Protein AF-A0A0M9DXY1-F1 (afdb_monomer_lite)

Structure (mmCIF, N/CA/C/O backbone):
data_AF-A0A0M9DXY1-F1
#
_entry.id   AF-A0A0M9DXY1-F1
#
loop_
_atom_site.group_PDB
_atom_site.id
_atom_site.type_symbol
_atom_site.label_atom_id
_atom_site.label_alt_id
_atom_site.label_comp_id
_atom_site.label_asym_id
_atom_site.label_entity_id
_atom_site.label_seq_id
_atom_site.pdbx_PDB_ins_code
_atom_site.Cartn_x
_atom_site.Cartn_y
_atom_site.Cartn_z
_atom_site.occupancy
_atom_site.B_iso_or_equiv
_atom_site.auth_seq_id
_atom_site.auth_comp_id
_atom_site.auth_asym_id
_atom_site.auth_atom_id
_atom_site.pdbx_PDB_model_num
ATOM 1 N N . MET A 1 1 ? 12.868 12.834 -24.839 1.00 46.84 1 MET A N 1
ATOM 2 C CA . MET A 1 1 ? 13.343 12.393 -26.167 1.00 46.84 1 MET A CA 1
ATOM 3 C C . MET A 1 1 ? 12.244 12.668 -27.191 1.00 46.84 1 MET A C 1
ATOM 5 O O . MET A 1 1 ? 11.103 12.318 -26.938 1.00 46.84 1 MET A O 1
ATOM 9 N N . LYS A 1 2 ? 12.534 13.367 -28.302 1.00 45.72 2 LYS A N 1
ATOM 10 C CA . LYS A 1 2 ? 11.559 13.590 -29.401 1.00 45.72 2 LYS A CA 1
ATOM 11 C C . LYS A 1 2 ? 11.428 12.366 -30.330 1.00 45.72 2 LYS A C 1
ATOM 13 O O . LYS A 1 2 ? 10.505 12.317 -31.133 1.00 45.72 2 LYS A O 1
ATOM 18 N N . THR A 1 3 ? 12.325 11.389 -30.194 1.00 56.06 3 THR A N 1
ATOM 19 C CA . THR A 1 3 ? 12.499 10.239 -31.095 1.00 56.06 3 THR A CA 1
ATOM 20 C C . THR A 1 3 ? 11.515 9.092 -30.836 1.00 56.06 3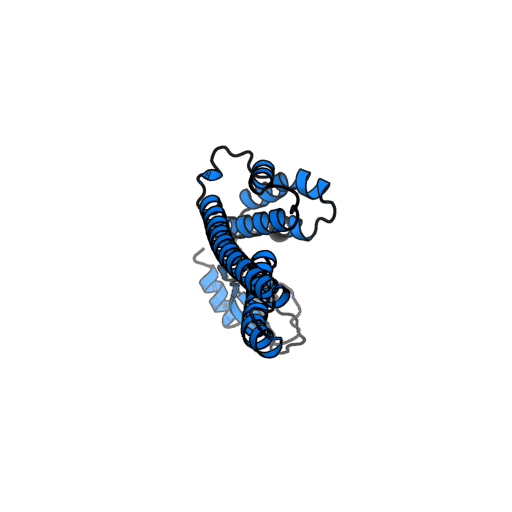 THR A C 1
ATOM 22 O O . THR A 1 3 ? 11.154 8.379 -31.769 1.00 56.06 3 THR A O 1
ATOM 25 N N . ASP A 1 4 ? 11.006 8.956 -29.607 1.00 67.62 4 ASP A N 1
ATOM 26 C CA . ASP A 1 4 ? 10.136 7.834 -29.205 1.00 67.62 4 ASP A CA 1
ATOM 27 C C . ASP A 1 4 ? 8.798 7.847 -29.951 1.00 67.62 4 ASP A C 1
ATOM 29 O O . ASP A 1 4 ? 8.250 6.802 -30.291 1.00 67.62 4 ASP A O 1
ATOM 33 N N . LYS A 1 5 ? 8.305 9.044 -30.301 1.00 75.88 5 LYS A N 1
ATOM 34 C CA . LYS A 1 5 ? 7.075 9.211 -31.089 1.00 75.88 5 LYS A CA 1
ATOM 35 C C . LYS A 1 5 ? 7.214 8.683 -32.515 1.00 75.88 5 LYS A C 1
ATOM 37 O O . LYS A 1 5 ? 6.254 8.126 -33.040 1.00 75.88 5 LYS A O 1
ATOM 42 N N . GLU A 1 6 ? 8.375 8.851 -33.143 1.00 81.12 6 GLU A N 1
ATOM 43 C CA . GLU A 1 6 ? 8.601 8.364 -34.509 1.00 81.12 6 GLU A CA 1
ATOM 44 C C . GLU A 1 6 ? 8.819 6.849 -34.524 1.00 81.12 6 GLU A C 1
ATOM 46 O O . GLU A 1 6 ? 8.224 6.155 -35.349 1.00 81.12 6 GLU A O 1
ATOM 51 N N . LEU A 1 7 ? 9.557 6.308 -33.547 1.00 82.00 7 LEU A N 1
ATOM 52 C CA . LEU A 1 7 ? 9.676 4.857 -33.365 1.00 82.00 7 LEU A CA 1
ATOM 53 C C . LEU A 1 7 ? 8.311 4.217 -33.097 1.00 82.00 7 LEU A C 1
ATOM 55 O O . LEU A 1 7 ? 7.963 3.223 -33.735 1.00 82.00 7 LEU A O 1
ATOM 59 N N . TYR A 1 8 ? 7.495 4.829 -32.235 1.00 85.06 8 TYR A N 1
ATOM 60 C CA . TYR A 1 8 ? 6.130 4.377 -31.992 1.00 85.06 8 TYR A CA 1
ATOM 61 C C . TYR A 1 8 ? 5.305 4.315 -33.279 1.00 85.06 8 TYR A C 1
ATOM 63 O O . TYR A 1 8 ? 4.663 3.299 -33.535 1.00 85.06 8 TYR A O 1
ATOM 71 N N . LYS A 1 9 ? 5.329 5.363 -34.115 1.00 84.81 9 LYS A N 1
ATOM 72 C CA . LYS A 1 9 ? 4.592 5.378 -35.391 1.00 84.81 9 LYS A CA 1
ATOM 73 C C . LYS A 1 9 ? 5.049 4.257 -36.325 1.00 84.81 9 LYS A C 1
ATOM 75 O O . LYS A 1 9 ? 4.205 3.547 -36.870 1.00 84.81 9 LYS A O 1
ATOM 80 N N . ILE A 1 10 ? 6.363 4.069 -36.473 1.00 86.56 10 ILE A N 1
ATOM 81 C CA . ILE A 1 10 ? 6.944 3.028 -37.335 1.00 86.56 10 ILE A CA 1
ATOM 82 C C . ILE A 1 10 ? 6.489 1.642 -36.878 1.00 86.56 10 ILE A C 1
ATOM 84 O O . ILE A 1 10 ? 5.964 0.864 -37.675 1.00 86.56 10 ILE A O 1
ATOM 88 N N . PHE A 1 11 ? 6.658 1.334 -35.592 1.00 88.44 11 PHE A N 1
ATOM 89 C CA . PHE A 1 11 ? 6.329 0.012 -35.068 1.00 88.44 11 PHE A CA 1
ATOM 90 C C . PHE A 1 11 ? 4.829 -0.196 -34.854 1.00 88.44 11 PHE A C 1
ATOM 92 O O . PHE A 1 11 ? 4.382 -1.338 -34.842 1.00 88.44 11 PHE A O 1
ATOM 99 N N . SER A 1 12 ? 4.031 0.869 -34.783 1.00 88.31 12 SER A N 1
ATOM 100 C CA . SER A 1 12 ? 2.570 0.764 -34.842 1.00 88.31 12 SER A CA 1
ATOM 101 C C . SER A 1 12 ? 2.085 0.390 -36.239 1.00 88.31 12 SER A C 1
ATOM 103 O O . SER A 1 12 ? 1.221 -0.474 -36.367 1.00 88.31 12 SER A O 1
ATOM 105 N N . ALA A 1 13 ? 2.668 0.983 -37.287 1.00 89.00 13 ALA A N 1
ATOM 106 C CA . ALA A 1 13 ? 2.356 0.634 -38.673 1.00 89.00 13 ALA A CA 1
ATOM 107 C C . ALA A 1 13 ? 2.887 -0.758 -39.050 1.00 89.00 13 ALA A C 1
ATOM 109 O O . ALA A 1 13 ? 2.220 -1.519 -39.750 1.00 89.00 13 ALA A O 1
ATOM 110 N N . TYR A 1 14 ? 4.070 -1.118 -38.544 1.00 90.19 14 TYR A N 1
ATOM 111 C CA . TYR A 1 14 ? 4.724 -2.384 -38.859 1.00 90.19 14 TYR A CA 1
ATOM 112 C C . TYR A 1 14 ? 5.291 -3.100 -37.612 1.00 90.19 14 TYR A C 1
ATOM 114 O O . TYR A 1 14 ? 6.513 -3.233 -37.466 1.00 90.19 14 TYR A O 1
ATOM 122 N N . PRO A 1 15 ? 4.430 -3.677 -36.745 1.00 88.88 15 PRO A N 1
ATOM 123 C CA . PRO A 1 15 ? 4.846 -4.321 -35.487 1.00 88.88 15 PRO A CA 1
ATOM 124 C C . PRO A 1 15 ? 5.843 -5.469 -35.670 1.00 88.88 15 PRO A C 1
ATOM 126 O O . PRO A 1 15 ? 6.666 -5.759 -34.805 1.00 88.88 15 PRO A O 1
ATOM 129 N N . ASN A 1 16 ? 5.804 -6.120 -36.835 1.00 86.69 16 ASN A N 1
ATOM 130 C CA . ASN A 1 16 ? 6.681 -7.239 -37.167 1.00 86.69 16 ASN A CA 1
ATOM 131 C C . ASN A 1 16 ? 8.174 -6.875 -37.154 1.00 86.69 16 ASN A C 1
ATOM 133 O O . ASN A 1 16 ? 8.993 -7.752 -36.883 1.00 86.69 16 ASN A O 1
ATOM 137 N N . TYR A 1 17 ? 8.547 -5.625 -37.455 1.00 86.88 17 TYR A N 1
ATOM 138 C CA . TYR A 1 17 ? 9.960 -5.232 -37.443 1.00 86.88 17 TYR A CA 1
ATOM 139 C C . TYR A 1 17 ? 10.541 -5.205 -36.034 1.00 86.88 17 TYR A C 1
ATOM 141 O O . TYR A 1 17 ? 11.713 -5.519 -35.875 1.00 86.88 17 TYR A O 1
ATOM 149 N N . LEU A 1 18 ? 9.727 -4.939 -35.012 1.00 87.38 18 LEU A N 1
ATOM 150 C CA . LEU A 1 18 ? 10.175 -4.920 -33.621 1.00 87.38 18 LEU A CA 1
ATOM 151 C C . LEU A 1 18 ? 10.667 -6.311 -33.187 1.00 87.38 18 LEU A C 1
ATOM 153 O O . LEU A 1 18 ? 11.756 -6.446 -32.637 1.00 87.38 18 LEU A O 1
ATOM 157 N N . PHE A 1 19 ? 9.935 -7.367 -33.559 1.00 88.81 19 PHE A N 1
ATOM 158 C CA . PHE A 1 19 ? 10.353 -8.757 -33.340 1.00 88.81 19 PHE A CA 1
ATOM 159 C C . PHE A 1 19 ? 11.636 -9.121 -34.092 1.00 88.81 19 PHE A C 1
ATOM 161 O O . PHE A 1 19 ? 12.476 -9.837 -33.552 1.00 88.81 19 PHE A O 1
ATOM 168 N N . LYS A 1 20 ? 11.809 -8.605 -35.318 1.00 84.75 20 LYS A N 1
ATOM 169 C CA . LYS A 1 20 ? 13.047 -8.794 -36.090 1.00 84.75 20 LYS A CA 1
ATOM 170 C C . LYS A 1 20 ? 14.231 -8.110 -35.407 1.00 84.75 20 LYS A C 1
ATOM 172 O O . LYS A 1 20 ? 15.255 -8.753 -35.214 1.00 84.75 20 LYS A O 1
ATOM 177 N N . CYS A 1 21 ? 14.077 -6.852 -34.993 1.00 83.44 21 CYS A N 1
ATOM 178 C CA . CYS A 1 21 ? 15.107 -6.103 -34.270 1.00 83.44 21 CYS A CA 1
ATOM 179 C C . CYS A 1 21 ? 15.484 -6.782 -32.946 1.00 83.44 21 CYS A C 1
ATOM 181 O O . CYS A 1 21 ? 16.660 -6.854 -32.607 1.00 83.44 21 CYS A O 1
ATOM 183 N N . ALA A 1 22 ? 14.499 -7.328 -32.228 1.00 82.75 22 ALA A N 1
ATOM 184 C CA . ALA A 1 22 ? 14.708 -8.040 -30.970 1.00 82.75 22 ALA A CA 1
ATOM 185 C C . ALA A 1 22 ? 15.178 -9.498 -31.147 1.00 82.75 22 ALA A C 1
ATOM 187 O O . ALA A 1 22 ? 15.436 -10.174 -30.156 1.00 82.75 22 ALA A O 1
ATOM 188 N N . SER A 1 23 ? 15.269 -10.008 -32.383 1.00 85.81 23 SER A N 1
ATOM 189 C CA . SER A 1 23 ? 15.551 -11.424 -32.680 1.00 85.81 23 SER A CA 1
ATOM 190 C C . SER A 1 23 ? 14.591 -12.414 -31.992 1.00 85.81 23 SER A C 1
ATOM 192 O O . SER A 1 23 ? 14.957 -13.544 -31.671 1.00 85.81 23 SER A O 1
ATOM 194 N N . ILE A 1 24 ? 13.333 -12.009 -31.785 1.00 87.62 24 ILE A N 1
ATOM 195 C CA . ILE A 1 24 ? 12.285 -12.830 -31.166 1.00 87.62 24 ILE A CA 1
ATOM 196 C C . ILE A 1 24 ? 11.439 -13.482 -32.264 1.00 87.62 24 ILE A C 1
ATOM 198 O O . ILE A 1 24 ? 10.912 -12.812 -33.154 1.00 87.62 24 ILE A O 1
ATOM 202 N N . ARG A 1 25 ? 11.235 -14.802 -32.182 1.00 87.69 25 ARG A N 1
ATOM 203 C CA . ARG A 1 25 ? 10.287 -15.504 -33.061 1.00 87.69 25 ARG A CA 1
ATOM 204 C C . ARG A 1 25 ? 8.854 -15.214 -32.616 1.00 87.69 25 ARG A C 1
ATOM 206 O O . ARG A 1 25 ? 8.429 -15.658 -31.551 1.00 87.69 25 ARG A O 1
ATOM 213 N N . LYS A 1 26 ? 8.099 -14.484 -33.439 1.00 84.31 26 LYS A N 1
ATOM 214 C CA . LYS A 1 26 ? 6.682 -14.199 -33.174 1.00 84.31 26 LYS A CA 1
ATOM 215 C C . LYS A 1 26 ? 5.837 -15.477 -33.256 1.00 84.31 26 LYS A C 1
ATOM 217 O O . LYS A 1 26 ? 5.998 -16.263 -34.188 1.00 84.31 26 LYS A O 1
ATOM 222 N N . LYS A 1 27 ? 4.916 -15.659 -32.304 1.00 85.25 27 LYS A N 1
ATOM 223 C CA . LYS A 1 27 ? 3.959 -16.784 -32.295 1.00 85.25 27 LYS A CA 1
ATOM 224 C C . LYS A 1 27 ? 2.681 -16.503 -33.088 1.00 85.25 27 LYS A C 1
ATOM 226 O O . LYS A 1 27 ? 2.052 -17.424 -33.585 1.00 85.25 27 LYS A O 1
ATOM 231 N N . THR A 1 28 ? 2.300 -15.234 -33.205 1.00 89.81 28 THR A N 1
ATOM 232 C CA . THR A 1 28 ? 1.080 -14.786 -33.885 1.00 89.81 28 THR A CA 1
ATOM 233 C C . THR A 1 28 ? 1.284 -13.385 -34.473 1.00 89.81 28 THR A C 1
ATOM 235 O O . THR A 1 28 ? 2.394 -12.845 -34.464 1.00 89.81 28 THR A O 1
ATOM 238 N N . THR A 1 29 ? 0.228 -12.797 -35.025 1.00 90.62 29 THR A N 1
ATOM 239 C CA . THR A 1 29 ? 0.177 -11.380 -35.390 1.00 90.62 29 THR A CA 1
ATOM 240 C C . THR A 1 29 ? -0.066 -10.522 -34.157 1.00 90.62 29 THR A C 1
ATOM 242 O O . THR A 1 29 ? -0.890 -10.871 -33.313 1.00 90.62 29 THR A O 1
ATOM 245 N N . TYR A 1 30 ? 0.609 -9.381 -34.095 1.00 92.38 30 TYR A N 1
ATOM 246 C CA . TYR A 1 30 ? 0.548 -8.461 -32.967 1.00 92.38 30 TYR A CA 1
ATOM 247 C C . TYR A 1 30 ? 0.111 -7.075 -33.420 1.00 92.38 30 TYR A C 1
ATOM 249 O O . TYR A 1 30 ? 0.500 -6.631 -34.501 1.00 92.38 30 TYR A O 1
ATOM 257 N N . THR A 1 31 ? -0.642 -6.389 -32.566 1.00 91.00 31 THR A N 1
ATOM 258 C CA . THR A 1 31 ? -0.966 -4.966 -32.710 1.00 91.00 31 THR A CA 1
ATOM 259 C C . THR A 1 31 ? -0.270 -4.181 -31.614 1.00 91.00 31 THR A C 1
ATOM 261 O O . THR A 1 31 ? -0.364 -4.556 -30.445 1.00 91.00 31 THR A O 1
ATOM 264 N N . MET A 1 32 ? 0.412 -3.100 -31.980 1.00 89.38 32 MET A N 1
ATOM 265 C CA . MET A 1 32 ? 1.040 -2.214 -31.007 1.00 89.38 32 MET A CA 1
ATOM 266 C C . MET A 1 32 ? 0.028 -1.183 -30.505 1.00 89.38 32 MET A C 1
ATOM 268 O O . MET A 1 32 ? -0.710 -0.592 -31.291 1.00 89.38 32 MET A O 1
ATOM 272 N N . GLN A 1 33 ? 0.001 -0.976 -29.195 1.00 87.06 33 GLN A N 1
ATOM 273 C CA . GLN A 1 33 ? -0.832 0.008 -28.513 1.00 87.06 33 GLN A CA 1
ATOM 274 C C . GLN A 1 33 ? 0.017 0.761 -27.494 1.00 87.06 33 GLN A C 1
ATOM 276 O O . GLN A 1 33 ? 0.973 0.213 -26.953 1.00 87.06 33 GLN A O 1
ATOM 281 N N . SER A 1 34 ? -0.333 2.006 -27.196 1.00 81.56 34 SER A N 1
ATOM 282 C CA . SER A 1 34 ? 0.272 2.737 -26.085 1.00 81.56 34 SER A CA 1
ATOM 283 C C . SER A 1 34 ? -0.718 2.758 -24.931 1.00 81.56 34 SER A C 1
ATOM 285 O O . SER A 1 34 ? -1.787 3.356 -25.045 1.00 81.56 34 SER A O 1
ATOM 287 N N . VAL A 1 35 ? -0.379 2.061 -23.848 1.00 77.38 35 VAL A N 1
ATOM 288 C CA . VAL A 1 35 ? -1.253 1.886 -22.686 1.00 77.38 35 VAL A CA 1
ATOM 289 C C . VAL A 1 35 ? -0.686 2.675 -21.512 1.00 77.38 35 VAL A C 1
ATOM 291 O O . VAL A 1 35 ? 0.518 2.662 -21.254 1.00 77.38 35 VAL A O 1
ATOM 294 N N . THR A 1 36 ? -1.567 3.367 -20.795 1.00 71.81 36 THR A N 1
ATOM 295 C CA . THR A 1 36 ? -1.232 3.975 -19.506 1.00 71.81 36 THR A CA 1
ATOM 296 C C . THR A 1 36 ? -1.503 2.963 -18.402 1.00 71.81 36 THR A C 1
ATOM 298 O O . THR A 1 36 ? -2.650 2.565 -18.184 1.00 71.81 36 THR A O 1
ATOM 301 N N . LEU A 1 37 ? -0.453 2.558 -17.693 1.00 66.00 37 LEU A N 1
ATOM 302 C CA . LEU A 1 37 ? -0.564 1.722 -16.504 1.00 66.00 37 LEU A CA 1
ATOM 303 C C . LEU A 1 37 ? -0.952 2.619 -15.327 1.00 66.00 37 LEU A C 1
ATOM 305 O O . LEU A 1 37 ? -0.113 3.327 -14.774 1.00 66.00 37 LEU A O 1
ATOM 309 N N . LYS A 1 38 ? -2.244 2.614 -14.977 1.00 56.91 38 LYS A N 1
ATOM 310 C CA . LYS A 1 38 ? -2.825 3.517 -13.967 1.00 56.91 38 LYS A CA 1
ATOM 311 C C . LYS A 1 38 ? -2.182 3.387 -12.582 1.00 56.91 38 LYS A C 1
ATOM 313 O O . LYS A 1 38 ? -2.099 4.378 -11.878 1.00 56.91 38 LYS A O 1
ATOM 318 N N . GLU A 1 39 ? -1.695 2.202 -12.222 1.00 42.50 39 GLU A N 1
ATOM 319 C CA . GLU A 1 39 ? -1.038 1.941 -10.930 1.00 42.50 39 GLU A CA 1
ATOM 320 C C . GLU A 1 39 ? 0.303 2.683 -10.769 1.00 42.50 39 GLU A C 1
ATOM 322 O O . GLU A 1 39 ? 0.734 2.949 -9.653 1.00 42.50 39 GLU A O 1
ATOM 327 N N . PHE A 1 40 ? 0.938 3.069 -11.882 1.00 47.19 40 PHE A N 1
ATOM 328 C CA . PHE A 1 40 ? 2.234 3.757 -11.895 1.00 47.19 40 PHE A CA 1
ATOM 329 C C . PHE A 1 40 ? 2.189 5.115 -12.607 1.00 47.19 40 PHE A C 1
ATOM 331 O O . PHE A 1 40 ? 3.244 5.692 -12.857 1.00 47.19 40 PHE A O 1
ATOM 338 N N . GLU A 1 41 ? 0.995 5.557 -13.029 1.00 56.12 41 GLU A N 1
ATOM 339 C CA . GLU A 1 41 ? 0.752 6.697 -13.937 1.00 56.12 41 GLU A CA 1
ATOM 340 C C . GLU A 1 41 ? 1.691 6.746 -15.156 1.00 56.12 41 GLU A C 1
ATOM 342 O O . GLU A 1 41 ? 1.923 7.784 -15.775 1.00 56.12 41 GLU A O 1
ATOM 347 N N . ARG A 1 42 ? 2.226 5.585 -15.545 1.00 55.19 42 ARG A N 1
ATOM 348 C CA . ARG A 1 42 ? 3.280 5.490 -16.544 1.00 55.19 42 ARG A CA 1
ATOM 349 C C . ARG A 1 42 ? 2.704 4.995 -17.853 1.00 55.19 42 ARG A C 1
ATOM 351 O O . ARG A 1 42 ? 2.061 3.947 -17.931 1.00 55.19 42 ARG A O 1
ATOM 358 N N . ARG A 1 43 ? 2.957 5.765 -18.903 1.00 65.62 43 ARG A N 1
ATOM 359 C CA . ARG A 1 43 ? 2.656 5.379 -20.276 1.00 65.62 43 ARG A CA 1
ATOM 360 C C . ARG A 1 43 ? 3.801 4.526 -20.806 1.00 65.62 43 ARG A C 1
ATOM 362 O O . ARG A 1 43 ? 4.942 4.972 -20.774 1.00 65.62 43 ARG A O 1
ATOM 369 N N . THR A 1 44 ? 3.491 3.324 -21.281 1.00 74.69 44 THR A N 1
ATOM 370 C CA . THR A 1 44 ? 4.479 2.481 -21.967 1.00 74.69 44 THR A CA 1
ATOM 371 C C . THR A 1 44 ? 4.722 3.008 -23.375 1.00 74.69 44 THR A C 1
ATOM 373 O O . THR A 1 44 ? 3.757 3.419 -24.044 1.00 74.69 44 THR A O 1
ATOM 376 N N . ASP A 1 45 ? 5.952 2.892 -23.878 1.00 79.94 45 ASP A N 1
ATOM 377 C CA . ASP A 1 45 ? 6.224 3.231 -25.280 1.00 79.94 45 ASP A CA 1
ATOM 378 C C . ASP A 1 45 ? 5.461 2.301 -26.225 1.00 79.94 45 ASP A C 1
ATOM 380 O O . ASP A 1 45 ? 4.916 2.756 -27.224 1.00 79.94 45 ASP A O 1
ATOM 384 N N . GLY A 1 46 ? 5.331 1.015 -25.887 1.00 85.38 46 GLY A N 1
ATOM 385 C CA . GLY A 1 46 ? 4.503 0.091 -26.652 1.00 85.38 46 GLY A CA 1
ATOM 386 C C . GLY A 1 46 ? 4.082 -1.161 -25.903 1.00 85.38 46 GLY A C 1
ATOM 387 O O . GLY A 1 46 ? 4.856 -1.762 -25.169 1.00 85.38 46 GLY A O 1
ATOM 388 N N . LEU A 1 47 ? 2.864 -1.606 -26.175 1.00 87.50 47 LEU A N 1
ATOM 389 C CA . LEU A 1 47 ? 2.314 -2.892 -25.784 1.00 87.50 47 LEU A CA 1
ATOM 390 C C . LEU A 1 47 ? 1.907 -3.641 -27.052 1.00 87.50 47 LEU A C 1
ATOM 392 O O . LEU A 1 47 ? 1.061 -3.182 -27.815 1.00 87.50 47 LEU A O 1
ATOM 396 N N . LEU A 1 48 ? 2.529 -4.788 -27.292 1.00 88.81 48 LEU A N 1
ATOM 397 C CA . LEU A 1 48 ? 2.221 -5.675 -28.404 1.00 88.81 48 LEU A CA 1
ATOM 398 C C . LEU A 1 48 ? 1.193 -6.696 -27.928 1.00 88.81 48 LEU A C 1
ATOM 400 O O . LEU A 1 48 ? 1.542 -7.709 -27.315 1.00 88.81 48 LEU A O 1
ATOM 404 N N . ALA A 1 49 ? -0.071 -6.415 -28.232 1.00 89.88 49 ALA A N 1
ATOM 405 C CA . ALA A 1 49 ? -1.182 -7.310 -27.953 1.00 89.88 49 ALA A CA 1
ATOM 406 C C . ALA A 1 49 ? -1.245 -8.407 -29.032 1.00 89.88 49 ALA A C 1
ATOM 408 O O . ALA A 1 49 ? -1.305 -8.080 -30.226 1.00 89.88 49 ALA A O 1
ATOM 409 N N . PRO A 1 50 ? -1.192 -9.695 -28.657 1.00 93.25 50 PRO A N 1
ATOM 410 C CA . PRO A 1 50 ? -1.345 -10.783 -29.607 1.00 93.25 50 PRO A CA 1
ATOM 411 C C . PRO A 1 50 ? -2.795 -10.886 -30.083 1.00 93.25 50 PRO A C 1
ATOM 413 O O . PRO A 1 50 ? -3.731 -10.680 -29.315 1.00 93.25 50 PRO A O 1
ATOM 416 N N . LYS A 1 51 ? -2.988 -11.292 -31.341 1.00 90.75 51 LYS A N 1
ATOM 417 C CA . LYS A 1 51 ? -4.320 -11.663 -31.846 1.00 90.75 51 LYS A CA 1
ATOM 418 C C . LYS A 1 51 ? -4.831 -12.968 -31.226 1.00 90.75 51 LYS A C 1
ATOM 420 O O . LYS A 1 51 ? -6.032 -13.143 -31.073 1.00 90.75 51 LYS A O 1
ATOM 425 N N . ASP A 1 52 ? -3.917 -13.879 -30.898 1.00 91.50 52 ASP A N 1
ATOM 426 C CA . ASP A 1 52 ? -4.222 -15.107 -30.163 1.00 91.50 52 ASP A CA 1
ATOM 427 C C . ASP A 1 52 ? -4.065 -14.862 -28.650 1.00 91.50 52 ASP A C 1
ATOM 429 O O . ASP A 1 52 ? -2.939 -14.629 -28.206 1.00 91.50 52 ASP A O 1
ATOM 433 N N . PRO A 1 53 ? -5.136 -14.958 -27.840 1.00 85.62 53 PRO A N 1
ATOM 434 C CA . PRO A 1 53 ? -5.063 -14.769 -26.390 1.00 85.62 53 PRO A CA 1
ATOM 435 C C . PRO A 1 53 ? -4.130 -15.748 -25.661 1.00 85.62 53 PRO A C 1
ATOM 437 O O . PRO A 1 53 ? -3.728 -15.478 -24.533 1.00 85.62 53 PRO A O 1
ATOM 440 N N . LYS A 1 54 ? -3.786 -16.891 -26.275 1.00 88.12 54 LYS A N 1
ATOM 441 C CA . LYS A 1 54 ? -2.846 -17.872 -25.701 1.00 88.12 54 LYS A CA 1
ATOM 442 C C . LYS A 1 54 ? -1.379 -17.522 -25.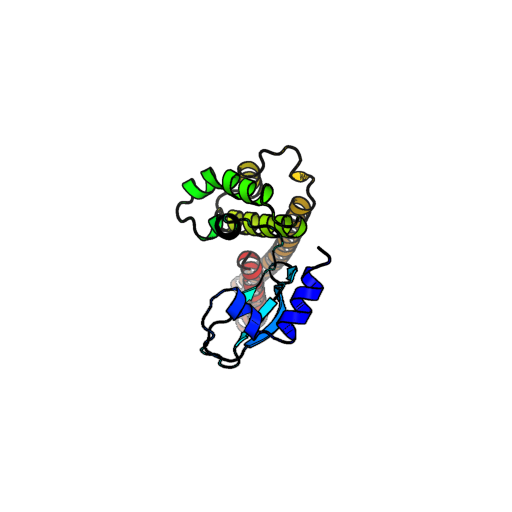965 1.00 88.12 54 LYS A C 1
ATOM 444 O O . LYS A 1 54 ? -0.481 -18.159 -25.408 1.00 88.12 54 LYS A O 1
ATOM 449 N N . ALA A 1 55 ? -1.113 -16.543 -26.826 1.00 88.81 55 ALA A N 1
ATOM 450 C CA . ALA A 1 55 ? 0.232 -16.065 -27.104 1.00 88.81 55 ALA A CA 1
ATOM 451 C C . ALA A 1 55 ? 0.668 -15.007 -26.068 1.00 88.81 55 ALA A C 1
ATOM 453 O O . ALA A 1 55 ? -0.169 -14.341 -25.465 1.00 88.81 55 ALA A O 1
ATOM 454 N N . PRO A 1 56 ? 1.981 -14.835 -25.832 1.00 86.25 56 PRO A N 1
ATOM 455 C CA . PRO A 1 56 ? 2.477 -13.864 -24.859 1.00 86.25 56 PRO A CA 1
ATOM 456 C C . PRO A 1 56 ? 2.265 -12.427 -25.342 1.00 86.25 56 PRO A C 1
ATOM 458 O O . PRO A 1 56 ? 2.473 -12.142 -26.524 1.00 86.25 56 PRO A O 1
ATOM 461 N N . THR A 1 57 ? 1.926 -11.530 -24.417 1.00 86.75 57 THR A N 1
ATOM 462 C CA . THR A 1 57 ? 1.944 -10.069 -24.604 1.00 86.75 57 THR A CA 1
ATOM 463 C C . THR A 1 57 ? 3.350 -9.535 -24.348 1.00 86.75 57 THR A C 1
ATOM 465 O O . THR A 1 57 ? 4.002 -9.956 -23.393 1.00 86.75 57 THR A O 1
ATOM 468 N N . TYR A 1 58 ? 3.813 -8.590 -25.170 1.00 86.25 58 TYR A N 1
ATOM 469 C CA . TYR A 1 58 ? 5.124 -7.957 -24.992 1.00 86.25 58 TYR A CA 1
ATOM 470 C C . TYR A 1 58 ? 4.980 -6.474 -24.665 1.00 86.25 58 TYR A C 1
ATOM 472 O O . TYR A 1 58 ? 4.157 -5.783 -25.259 1.00 86.25 58 TYR A O 1
ATOM 480 N N . ILE A 1 59 ? 5.822 -5.980 -23.761 1.00 84.44 59 ILE A N 1
ATOM 481 C CA . ILE A 1 59 ? 5.970 -4.552 -23.465 1.00 84.44 59 ILE A CA 1
ATOM 482 C C . ILE A 1 59 ? 7.304 -4.090 -24.057 1.00 84.44 59 ILE A C 1
ATOM 484 O O . ILE A 1 59 ? 8.303 -4.803 -23.973 1.00 84.44 59 ILE A O 1
ATOM 488 N N . THR A 1 60 ? 7.308 -2.918 -24.685 1.00 80.50 60 THR A N 1
ATOM 489 C CA . THR A 1 60 ? 8.481 -2.293 -25.303 1.00 80.50 60 THR A CA 1
ATOM 490 C C . THR A 1 60 ? 8.709 -0.913 -24.703 1.00 80.50 60 THR A C 1
ATOM 492 O O . THR A 1 60 ? 7.765 -0.138 -24.581 1.00 80.50 60 THR A O 1
ATOM 495 N N . GLU A 1 61 ? 9.971 -0.613 -24.401 1.00 81.31 61 GLU A N 1
ATOM 496 C CA . GLU A 1 61 ? 10.479 0.717 -24.048 1.00 81.31 61 GLU A CA 1
ATOM 497 C C . GLU A 1 61 ? 11.651 1.019 -24.997 1.00 81.31 61 GLU A C 1
ATOM 499 O O . GLU A 1 61 ? 12.579 0.209 -25.113 1.00 81.31 61 GLU A O 1
ATOM 504 N N . PHE A 1 62 ? 11.609 2.142 -25.713 1.00 77.44 62 PHE A N 1
ATOM 505 C CA . PHE A 1 62 ? 12.670 2.533 -26.638 1.00 77.44 62 PHE A CA 1
ATOM 506 C C . PHE A 1 62 ? 13.740 3.314 -25.891 1.00 77.44 62 PHE A C 1
ATOM 508 O O . PHE A 1 62 ? 13.476 4.325 -25.246 1.00 77.44 62 PHE A O 1
ATOM 515 N N . GLN A 1 63 ? 14.987 2.864 -25.996 1.00 69.94 63 GLN A N 1
ATOM 516 C CA . GLN A 1 63 ? 16.104 3.533 -25.345 1.00 69.94 63 GLN A CA 1
ATOM 517 C C . GLN A 1 63 ? 17.196 3.871 -26.342 1.00 69.94 63 GLN A C 1
ATOM 519 O O . GLN A 1 63 ? 17.682 3.012 -27.071 1.00 69.94 63 GLN A O 1
ATOM 524 N N . ALA A 1 64 ? 17.612 5.137 -26.341 1.00 63.44 64 ALA A N 1
ATOM 525 C CA . ALA A 1 64 ? 18.688 5.628 -27.196 1.00 63.44 64 ALA A CA 1
ATOM 526 C C . ALA A 1 64 ? 20.095 5.280 -26.665 1.00 63.44 64 ALA A C 1
ATOM 528 O O . ALA A 1 64 ? 21.084 5.526 -27.351 1.00 63.44 64 ALA A O 1
ATOM 529 N N . GLN A 1 65 ? 20.206 4.721 -25.453 1.00 58.94 65 GLN A N 1
ATOM 530 C CA . GLN A 1 65 ? 21.478 4.354 -24.826 1.00 58.94 65 GLN A CA 1
ATOM 531 C C . GLN A 1 65 ? 21.499 2.870 -24.451 1.00 58.94 65 GLN A C 1
ATOM 533 O O . GLN A 1 65 ? 20.535 2.339 -23.904 1.00 58.94 65 GLN A O 1
ATOM 538 N N . LYS A 1 66 ? 22.626 2.202 -24.720 1.00 54.91 66 LYS A N 1
ATOM 539 C CA . LYS A 1 66 ? 22.861 0.801 -24.355 1.00 54.91 66 LYS A CA 1
ATOM 540 C C . LYS A 1 66 ? 23.184 0.707 -22.858 1.00 54.91 66 LYS A C 1
ATOM 542 O O . LYS A 1 66 ? 24.349 0.751 -22.479 1.00 54.91 66 LYS A O 1
ATOM 547 N N . ASP A 1 67 ? 22.167 0.583 -22.005 1.00 61.31 67 ASP A N 1
ATOM 548 C CA . ASP A 1 67 ? 22.342 0.276 -20.575 1.00 61.31 67 ASP A CA 1
ATOM 549 C C . ASP A 1 67 ? 22.057 -1.215 -20.333 1.00 61.31 67 ASP A C 1
ATOM 551 O O . ASP A 1 67 ? 20.918 -1.630 -20.129 1.00 61.31 67 ASP A O 1
ATOM 555 N N . ALA A 1 68 ? 23.109 -2.041 -20.354 1.00 58.16 68 ALA A N 1
ATOM 556 C CA . ALA A 1 68 ? 23.004 -3.486 -20.112 1.00 58.16 68 ALA A CA 1
ATOM 557 C C . ALA A 1 68 ? 22.448 -3.828 -18.716 1.00 58.16 68 ALA A C 1
ATOM 559 O O . ALA A 1 68 ? 21.948 -4.929 -18.498 1.00 58.16 68 ALA A O 1
ATOM 560 N N . ASN A 1 69 ? 22.495 -2.876 -17.781 1.00 54.69 69 ASN A N 1
ATOM 561 C CA . ASN A 1 69 ? 22.012 -3.048 -16.421 1.00 54.69 69 ASN A CA 1
ATOM 562 C C . ASN A 1 69 ? 20.593 -2.519 -16.232 1.00 54.69 69 ASN A C 1
ATOM 564 O O . ASN A 1 69 ? 20.118 -2.512 -15.099 1.00 54.69 69 ASN A O 1
ATOM 568 N N . ILE A 1 70 ? 19.895 -2.068 -17.280 1.00 58.47 70 ILE A N 1
ATOM 569 C CA . ILE A 1 70 ? 18.583 -1.454 -17.084 1.00 58.47 70 ILE A CA 1
ATOM 570 C C . ILE A 1 70 ? 17.555 -2.420 -16.505 1.00 58.47 70 ILE A C 1
ATOM 572 O O . ILE A 1 70 ? 16.883 -2.071 -15.540 1.00 58.47 70 ILE A O 1
ATOM 576 N N . TYR A 1 71 ? 17.472 -3.642 -17.029 1.00 55.88 71 TYR A N 1
ATOM 577 C CA . TYR A 1 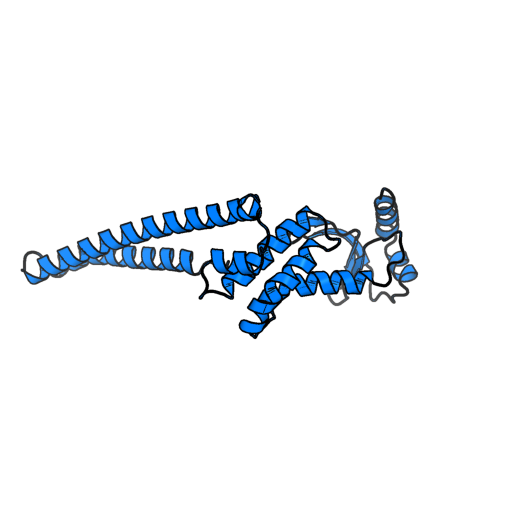71 ? 16.535 -4.640 -16.519 1.00 55.88 71 TYR A CA 1
ATOM 578 C C . TYR A 1 71 ? 16.895 -5.060 -15.097 1.00 55.88 71 TYR A C 1
ATOM 580 O O . TYR A 1 71 ? 16.012 -5.165 -14.256 1.00 55.88 71 TYR A O 1
ATOM 588 N N . HIS A 1 72 ? 18.188 -5.214 -14.797 1.00 52.12 72 HIS A N 1
ATOM 589 C CA . HIS A 1 72 ? 18.655 -5.491 -13.441 1.00 52.12 72 HIS A CA 1
ATOM 590 C C . HIS A 1 72 ? 18.305 -4.346 -12.481 1.00 52.12 72 HIS A C 1
ATOM 592 O O . HIS A 1 72 ? 17.817 -4.585 -11.383 1.00 52.12 72 HIS A O 1
ATOM 598 N N . ARG A 1 73 ? 18.501 -3.093 -12.902 1.00 57.25 73 ARG A N 1
ATOM 599 C CA . ARG A 1 73 ? 18.214 -1.893 -12.110 1.00 57.25 73 ARG A CA 1
ATOM 600 C C . ARG A 1 73 ? 16.716 -1.728 -11.873 1.00 57.25 73 ARG A C 1
ATOM 602 O O . ARG A 1 73 ? 16.322 -1.586 -10.726 1.00 57.25 73 ARG A O 1
ATOM 609 N N . LEU A 1 74 ? 15.896 -1.847 -12.917 1.00 58.53 74 LEU A N 1
ATOM 610 C CA . LEU A 1 74 ? 14.438 -1.766 -12.828 1.00 58.53 74 LEU A CA 1
ATOM 611 C C . LEU A 1 74 ? 13.873 -2.913 -11.979 1.00 58.53 74 LEU A C 1
ATOM 613 O O . LEU A 1 74 ? 13.059 -2.672 -11.096 1.00 58.53 74 LEU A O 1
ATOM 617 N N . ALA A 1 75 ? 14.353 -4.145 -12.175 1.00 59.53 75 ALA A N 1
ATOM 618 C CA . ALA A 1 75 ? 13.947 -5.293 -11.367 1.00 59.53 75 ALA A CA 1
ATOM 619 C C . ALA A 1 75 ? 14.371 -5.140 -9.900 1.00 59.53 75 ALA A C 1
ATOM 621 O O . ALA A 1 75 ? 13.609 -5.489 -9.007 1.00 59.53 75 ALA A O 1
ATOM 622 N N . MET A 1 76 ? 15.557 -4.590 -9.627 1.00 59.91 76 MET A N 1
ATOM 623 C CA . MET A 1 76 ? 16.042 -4.329 -8.268 1.00 59.91 76 MET A CA 1
ATOM 624 C C . MET A 1 76 ? 15.332 -3.168 -7.576 1.00 59.91 76 MET A C 1
ATOM 626 O O . MET A 1 76 ? 15.184 -3.201 -6.353 1.00 59.91 76 MET A O 1
ATOM 630 N N . GLU A 1 77 ? 14.937 -2.148 -8.334 1.00 60.72 77 GLU A N 1
ATOM 631 C CA . GLU A 1 77 ? 14.121 -1.031 -7.864 1.00 60.72 77 GLU A CA 1
ATOM 632 C C . GLU A 1 77 ? 12.704 -1.528 -7.557 1.00 60.72 77 GLU A C 1
ATOM 634 O O . GLU A 1 77 ? 12.248 -1.353 -6.432 1.00 60.72 77 GLU A O 1
ATOM 639 N N . MET A 1 78 ? 12.068 -2.272 -8.471 1.00 63.78 78 MET A N 1
ATOM 640 C CA . MET A 1 78 ? 10.766 -2.912 -8.239 1.00 63.78 78 MET A CA 1
ATOM 641 C C . MET A 1 78 ? 10.799 -3.910 -7.079 1.00 63.78 78 MET A C 1
ATOM 643 O O . MET A 1 78 ? 9.915 -3.896 -6.230 1.00 63.78 78 MET A O 1
ATOM 647 N N . ALA A 1 79 ? 11.831 -4.750 -6.984 1.00 63.22 79 ALA A N 1
ATOM 648 C CA . ALA A 1 79 ? 11.961 -5.702 -5.885 1.00 63.22 79 ALA A CA 1
ATOM 649 C C . ALA A 1 79 ? 12.055 -4.999 -4.526 1.00 63.22 79 ALA A C 1
ATOM 651 O O . ALA A 1 79 ? 11.557 -5.546 -3.547 1.00 63.22 79 ALA A O 1
ATOM 652 N N . ALA A 1 80 ? 12.663 -3.806 -4.460 1.00 67.50 80 ALA A N 1
ATOM 653 C CA . ALA A 1 80 ? 12.734 -3.008 -3.237 1.00 67.50 80 ALA A CA 1
ATOM 654 C C . ALA A 1 80 ? 11.354 -2.485 -2.804 1.00 67.50 80 ALA A C 1
ATOM 656 O O . ALA A 1 80 ? 11.059 -2.508 -1.612 1.00 67.50 80 ALA A O 1
ATOM 657 N N . VAL A 1 81 ? 10.499 -2.094 -3.758 1.00 70.81 81 VAL A N 1
ATOM 658 C CA . VAL A 1 81 ? 9.121 -1.627 -3.502 1.00 70.81 81 VAL A CA 1
ATOM 659 C C . VAL A 1 81 ? 8.308 -2.666 -2.741 1.00 70.81 81 VAL A C 1
ATOM 661 O O . VAL A 1 81 ? 7.638 -2.344 -1.766 1.00 70.81 81 VAL A O 1
ATOM 664 N N . PHE A 1 82 ? 8.408 -3.929 -3.146 1.00 75.31 82 PHE A N 1
ATOM 665 C CA . PHE A 1 82 ? 7.590 -4.998 -2.579 1.00 75.31 82 PHE A CA 1
ATOM 666 C C . PHE A 1 82 ? 8.218 -5.690 -1.363 1.00 75.31 82 PHE A C 1
ATOM 668 O O . PHE A 1 82 ? 7.647 -6.647 -0.837 1.00 75.31 82 PHE A O 1
ATOM 675 N N . LYS A 1 83 ? 9.381 -5.233 -0.877 1.00 81.44 83 LYS A N 1
ATOM 676 C CA . LYS A 1 83 ? 10.033 -5.852 0.286 1.00 81.44 83 LYS A CA 1
ATOM 677 C C . LYS A 1 83 ? 9.154 -5.928 1.538 1.00 81.44 83 LYS A C 1
ATOM 679 O O . LYS A 1 83 ? 9.166 -6.994 2.148 1.00 81.44 83 LYS A O 1
ATOM 684 N N . PRO A 1 84 ? 8.341 -4.914 1.893 1.00 80.56 84 PRO A N 1
ATOM 685 C CA . PRO A 1 84 ? 7.435 -5.025 3.035 1.00 80.56 84 PRO A CA 1
ATOM 686 C C . PRO A 1 84 ? 6.427 -6.175 2.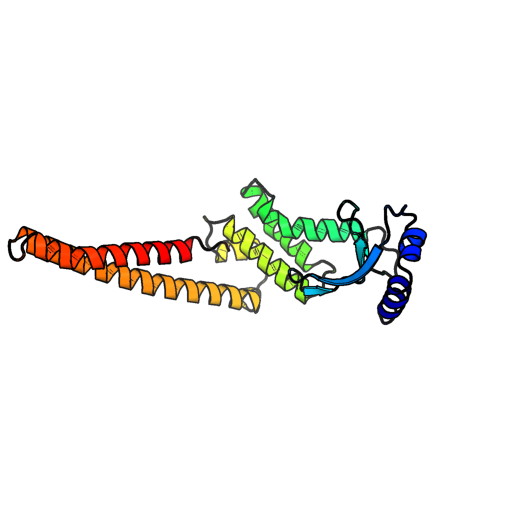912 1.00 80.56 84 PRO A C 1
ATOM 688 O O . PRO A 1 84 ? 6.058 -6.780 3.919 1.00 80.56 84 PRO A O 1
ATOM 691 N N . LEU A 1 85 ? 6.020 -6.512 1.685 1.00 76.81 85 LEU A N 1
ATOM 692 C CA . LEU A 1 85 ? 5.071 -7.592 1.412 1.00 76.81 85 LEU A CA 1
ATOM 693 C C . LEU A 1 85 ? 5.733 -8.975 1.416 1.00 76.81 85 LEU A C 1
ATOM 695 O O . LEU A 1 85 ? 5.107 -9.947 1.832 1.00 76.81 85 LEU A O 1
ATOM 699 N N . PHE A 1 86 ? 6.983 -9.075 0.955 1.00 78.81 86 PHE A N 1
ATOM 700 C CA . PHE A 1 86 ? 7.663 -10.362 0.773 1.00 78.81 86 PHE A CA 1
ATOM 701 C C . PHE A 1 86 ? 8.582 -10.773 1.925 1.00 78.81 86 PHE A C 1
ATOM 703 O O . PHE A 1 86 ? 8.818 -11.969 2.101 1.00 78.81 86 PHE A O 1
ATOM 710 N N . GLU A 1 87 ? 9.116 -9.823 2.697 1.00 83.19 87 GLU A N 1
ATOM 711 C CA . GLU A 1 87 ? 10.018 -10.136 3.807 1.00 83.19 87 GLU A CA 1
ATOM 712 C C . GLU A 1 87 ? 9.238 -10.772 4.956 1.00 83.19 87 GLU A C 1
ATOM 714 O O . GLU A 1 87 ? 8.362 -10.133 5.540 1.00 83.19 87 GLU A O 1
ATOM 719 N N . LYS A 1 88 ? 9.537 -12.037 5.271 1.00 83.75 88 LYS A N 1
ATOM 720 C CA . LYS A 1 88 ? 8.790 -12.813 6.273 1.00 83.75 88 LYS A CA 1
ATOM 721 C C . LYS A 1 88 ? 9.232 -12.482 7.692 1.00 83.75 88 LYS A C 1
ATOM 723 O O . LYS A 1 88 ? 8.391 -12.487 8.589 1.00 83.75 88 LYS A O 1
ATOM 728 N N . ASP A 1 89 ? 10.516 -12.192 7.876 1.00 85.31 89 ASP A N 1
ATOM 729 C CA . ASP A 1 89 ? 11.086 -11.845 9.173 1.00 85.31 89 ASP A CA 1
ATOM 730 C C . ASP A 1 89 ? 10.856 -10.359 9.484 1.00 85.31 89 ASP A C 1
ATOM 732 O O . ASP A 1 89 ? 11.357 -9.465 8.801 1.00 85.31 89 ASP A O 1
ATOM 736 N N . LEU A 1 90 ? 10.097 -10.091 10.549 1.00 81.62 90 LEU A N 1
ATOM 737 C CA . LEU A 1 90 ? 9.788 -8.734 10.993 1.00 81.62 90 LEU A CA 1
ATOM 738 C C . LEU A 1 90 ? 11.025 -7.981 11.499 1.00 81.62 90 LEU A C 1
ATOM 740 O O . LEU A 1 90 ? 11.087 -6.763 11.345 1.00 81.62 90 LEU A O 1
ATOM 744 N N . ASN A 1 91 ? 12.017 -8.669 12.066 1.00 81.75 91 ASN A N 1
ATOM 745 C CA . ASN A 1 91 ? 13.254 -8.030 12.516 1.00 81.75 91 ASN A CA 1
ATOM 746 C C . ASN A 1 91 ? 14.130 -7.654 11.320 1.00 81.75 91 ASN A C 1
ATOM 748 O O . ASN A 1 91 ? 14.621 -6.527 11.247 1.00 81.75 91 ASN A O 1
ATOM 752 N N . ALA A 1 92 ? 14.258 -8.549 10.335 1.00 82.00 92 ALA A N 1
ATOM 753 C CA . ALA A 1 92 ? 14.915 -8.230 9.071 1.00 82.00 92 ALA A CA 1
ATOM 754 C C . ALA A 1 92 ? 14.214 -7.072 8.344 1.00 82.00 92 ALA A C 1
ATOM 756 O O . ALA A 1 92 ? 14.890 -6.182 7.825 1.00 82.00 92 ALA A O 1
ATOM 757 N N . LEU A 1 93 ? 12.878 -7.044 8.352 1.00 83.88 93 LEU A N 1
ATOM 758 C CA . LEU A 1 93 ? 12.082 -5.956 7.786 1.00 83.88 93 LEU A CA 1
ATOM 759 C C . LEU A 1 93 ? 12.393 -4.616 8.468 1.00 83.88 93 LEU A C 1
ATOM 761 O O . LEU A 1 93 ? 12.705 -3.655 7.770 1.00 83.88 93 LEU A O 1
ATOM 765 N N . LYS A 1 94 ? 12.381 -4.557 9.808 1.00 82.50 94 LYS A N 1
ATOM 766 C CA . LYS A 1 94 ? 12.714 -3.340 10.576 1.00 82.50 94 LYS A CA 1
ATOM 767 C C . LYS A 1 94 ? 14.134 -2.851 10.284 1.00 82.50 94 LYS A C 1
ATOM 769 O O . LYS A 1 94 ? 14.327 -1.687 9.949 1.00 82.50 94 LYS A O 1
ATOM 774 N N . ASN A 1 95 ? 15.111 -3.755 10.335 1.00 83.12 95 ASN A N 1
ATOM 775 C CA . ASN A 1 95 ? 16.527 -3.410 10.189 1.00 83.12 95 ASN A CA 1
ATOM 776 C C . ASN A 1 95 ? 16.893 -2.951 8.767 1.00 83.12 95 ASN A C 1
ATOM 778 O O . ASN A 1 95 ? 17.832 -2.178 8.593 1.00 83.12 95 ASN A O 1
ATOM 782 N N . ASN A 1 96 ? 16.162 -3.411 7.745 1.00 84.38 96 ASN A N 1
ATOM 783 C CA . ASN A 1 96 ? 16.460 -3.104 6.342 1.00 84.38 96 ASN A CA 1
ATOM 784 C C . ASN A 1 96 ? 15.490 -2.101 5.695 1.00 84.38 96 ASN A C 1
ATOM 786 O O . ASN A 1 96 ? 15.757 -1.650 4.576 1.00 84.38 96 ASN A O 1
ATOM 790 N N . ALA A 1 97 ? 14.399 -1.718 6.369 1.00 84.19 97 ALA A N 1
ATOM 791 C CA . ALA A 1 97 ? 13.382 -0.807 5.835 1.00 84.19 97 ALA A CA 1
ATOM 792 C C . ALA A 1 97 ? 13.987 0.508 5.322 1.00 84.19 97 ALA A C 1
ATOM 794 O O . ALA A 1 97 ? 13.704 0.915 4.193 1.00 84.19 97 ALA A O 1
ATOM 795 N N . TYR A 1 98 ? 14.890 1.113 6.103 1.00 84.69 98 TYR A N 1
ATOM 796 C CA . TYR A 1 98 ? 15.637 2.307 5.703 1.00 84.69 98 TYR A CA 1
ATOM 797 C C . TYR A 1 98 ? 16.378 2.109 4.379 1.00 84.69 98 TYR A C 1
ATOM 799 O O . TYR A 1 98 ? 16.268 2.914 3.454 1.00 84.69 98 TYR A O 1
ATOM 807 N N . HIS A 1 99 ? 17.124 1.009 4.268 1.00 84.75 99 HIS A N 1
ATOM 808 C CA . HIS A 1 99 ? 17.944 0.725 3.099 1.00 84.75 99 HIS A CA 1
ATOM 809 C C . HIS A 1 99 ? 17.090 0.564 1.834 1.00 84.75 99 HIS A C 1
ATOM 811 O O . HIS A 1 99 ? 17.418 1.124 0.785 1.00 84.75 99 HIS A O 1
ATOM 817 N N . TRP A 1 100 ? 15.972 -0.159 1.923 1.00 85.38 100 TRP A N 1
ATOM 818 C CA . TRP A 1 100 ? 15.065 -0.349 0.788 1.00 85.38 100 TRP A CA 1
ATOM 819 C C . TRP A 1 100 ? 14.359 0.941 0.389 1.00 85.38 100 TRP A C 1
ATOM 821 O O . TRP A 1 100 ? 14.298 1.257 -0.801 1.00 85.38 100 TRP A O 1
ATOM 831 N N . TYR A 1 101 ? 13.927 1.737 1.364 1.00 84.75 101 TYR A N 1
ATOM 832 C CA . TYR A 1 101 ? 13.343 3.044 1.100 1.00 84.75 101 TYR A CA 1
ATOM 833 C C . TYR A 1 101 ? 14.337 4.001 0.427 1.00 84.75 101 TYR A C 1
ATOM 835 O O . TYR A 1 101 ? 14.016 4.648 -0.572 1.00 84.75 101 TYR A O 1
ATOM 843 N N . GLN A 1 102 ? 15.584 4.042 0.906 1.00 81.56 102 GLN A N 1
ATOM 844 C CA . GLN A 1 102 ? 16.660 4.831 0.299 1.00 81.56 102 GLN A CA 1
ATOM 845 C C . GLN A 1 102 ? 16.984 4.370 -1.124 1.00 81.56 102 GLN A C 1
ATOM 847 O O . GLN A 1 102 ? 17.280 5.196 -1.990 1.00 81.56 102 GLN A O 1
ATOM 852 N N . LYS A 1 103 ? 16.898 3.065 -1.399 1.00 83.12 103 LYS A N 1
ATOM 853 C CA . LYS A 1 103 ? 17.078 2.515 -2.748 1.00 83.12 103 LYS A CA 1
ATOM 854 C C . LYS A 1 103 ? 15.993 3.012 -3.711 1.00 83.12 103 LYS A C 1
ATOM 856 O O . LYS A 1 103 ? 16.314 3.339 -4.851 1.00 83.12 103 LYS A O 1
ATOM 861 N N . ILE A 1 104 ? 14.748 3.147 -3.245 1.00 80.94 104 ILE A N 1
ATOM 862 C CA . ILE A 1 104 ? 13.649 3.763 -4.009 1.00 80.94 104 ILE A CA 1
ATOM 863 C C . ILE A 1 104 ? 13.905 5.265 -4.196 1.00 80.94 104 ILE A C 1
ATOM 865 O O . ILE A 1 104 ? 13.822 5.762 -5.318 1.00 80.94 104 ILE A O 1
ATOM 869 N N . ALA A 1 105 ? 14.290 5.988 -3.140 1.00 78.50 105 ALA A N 1
ATOM 870 C CA . ALA A 1 105 ? 14.549 7.432 -3.204 1.00 78.50 105 ALA A CA 1
ATOM 871 C C . ALA A 1 105 ? 15.659 7.788 -4.216 1.00 78.50 105 ALA A C 1
ATOM 873 O O . ALA A 1 105 ? 15.523 8.703 -5.037 1.00 78.50 105 ALA A O 1
ATOM 874 N N . LYS A 1 106 ? 16.750 7.013 -4.195 1.00 80.94 106 LYS A N 1
ATOM 875 C CA . LYS A 1 106 ? 17.935 7.183 -5.053 1.00 80.94 106 LYS A CA 1
ATOM 876 C C . LYS A 1 106 ? 17.795 6.538 -6.435 1.00 80.94 106 LYS A C 1
ATOM 878 O O . LYS A 1 106 ? 18.717 6.642 -7.242 1.00 80.94 106 LYS A O 1
ATOM 883 N N . SER A 1 107 ? 16.670 5.880 -6.713 1.00 77.31 107 SER A N 1
ATOM 884 C CA . SER A 1 107 ? 16.407 5.238 -8.005 1.00 77.31 107 SER A CA 1
ATOM 885 C C . SER A 1 107 ? 16.406 6.242 -9.162 1.00 77.31 107 SER A C 1
ATOM 887 O O . SER A 1 107 ? 16.360 7.460 -8.967 1.00 77.31 107 SER A O 1
ATOM 889 N N . ARG A 1 108 ? 16.412 5.742 -10.398 1.00 70.25 108 ARG A N 1
ATOM 890 C CA . ARG A 1 108 ? 16.226 6.592 -11.592 1.00 70.25 108 ARG A CA 1
ATOM 891 C C . ARG A 1 108 ? 14.755 6.830 -11.944 1.00 70.25 108 ARG A C 1
ATOM 893 O O . ARG A 1 108 ? 14.470 7.369 -13.011 1.00 70.25 108 ARG A O 1
ATOM 900 N N . LEU A 1 109 ? 13.830 6.418 -11.077 1.00 68.25 109 LEU A N 1
ATOM 901 C CA . LEU A 1 109 ? 12.402 6.568 -11.319 1.00 68.25 109 LEU A CA 1
ATOM 902 C C . LEU A 1 109 ? 12.006 8.054 -11.438 1.00 68.25 109 LEU A C 1
ATOM 904 O O . LEU A 1 109 ? 12.639 8.911 -10.809 1.00 68.25 109 LEU A O 1
ATOM 908 N N . PRO A 1 110 ? 10.964 8.369 -12.228 1.00 68.12 110 PRO A N 1
ATOM 909 C CA . PRO A 1 110 ? 10.353 9.696 -12.241 1.00 68.12 110 PRO A CA 1
ATOM 910 C C . PRO A 1 110 ? 9.995 10.165 -10.823 1.00 68.12 110 PRO A C 1
ATOM 912 O O . PRO A 1 110 ? 9.694 9.344 -9.957 1.00 68.12 110 PRO A O 1
ATOM 915 N N . LYS A 1 111 ? 10.072 11.475 -10.561 1.00 67.38 111 LYS A N 1
ATOM 916 C CA . LYS A 1 111 ? 9.885 12.046 -9.213 1.00 67.38 111 LYS A CA 1
ATOM 917 C C . LYS A 1 111 ? 8.503 11.704 -8.639 1.00 67.38 111 LYS A C 1
ATOM 919 O O . LYS A 1 111 ? 8.400 11.210 -7.526 1.00 67.38 111 LYS A O 1
ATOM 924 N N . ASP A 1 112 ? 7.481 11.911 -9.450 1.00 65.00 112 ASP A N 1
ATOM 925 C CA . ASP A 1 112 ? 6.091 11.507 -9.266 1.00 65.00 112 ASP A CA 1
ATOM 926 C C . ASP A 1 112 ? 5.955 10.013 -8.936 1.00 65.00 112 ASP A C 1
ATOM 928 O O . ASP A 1 112 ? 5.328 9.650 -7.941 1.00 65.00 112 ASP A O 1
ATOM 932 N N . ALA A 1 113 ? 6.605 9.132 -9.699 1.00 63.88 113 ALA A N 1
ATOM 933 C CA . ALA A 1 113 ? 6.571 7.696 -9.424 1.00 63.88 113 ALA A CA 1
ATOM 934 C C . ALA A 1 113 ? 7.264 7.340 -8.097 1.00 63.88 113 ALA A C 1
ATOM 936 O O . ALA A 1 113 ? 6.752 6.516 -7.341 1.00 63.88 113 ALA A O 1
ATOM 937 N N . LYS A 1 114 ? 8.409 7.967 -7.786 1.00 71.81 114 LYS A N 1
ATOM 938 C CA . LYS A 1 114 ? 9.105 7.774 -6.502 1.00 71.81 114 LYS A CA 1
ATOM 939 C C . LYS A 1 114 ? 8.211 8.138 -5.334 1.00 71.81 114 LYS A C 1
ATOM 941 O O . LYS A 1 114 ? 8.137 7.357 -4.395 1.00 71.81 114 LYS A O 1
ATOM 946 N N . GLU A 1 115 ? 7.535 9.281 -5.415 1.00 70.81 115 GLU A N 1
ATOM 947 C CA . GLU A 1 115 ? 6.626 9.736 -4.369 1.00 70.81 115 GLU A CA 1
ATOM 948 C C . GLU A 1 115 ? 5.531 8.695 -4.132 1.00 70.81 115 GLU A C 1
ATOM 950 O O . GLU A 1 115 ? 5.431 8.185 -3.020 1.00 70.81 115 GLU A O 1
ATOM 955 N N . HIS A 1 116 ? 4.789 8.288 -5.170 1.00 70.06 116 HIS A N 1
ATOM 956 C CA . HIS A 1 116 ? 3.727 7.275 -5.059 1.00 70.06 116 HIS A CA 1
ATOM 957 C C . HIS A 1 116 ? 4.224 5.931 -4.517 1.00 70.06 116 HIS A C 1
ATOM 959 O O . HIS A 1 116 ? 3.592 5.327 -3.650 1.00 70.06 116 HIS A O 1
ATOM 965 N N . ILE A 1 117 ? 5.381 5.472 -4.986 1.00 73.38 117 ILE A N 1
ATOM 966 C CA . ILE A 1 117 ? 5.977 4.209 -4.553 1.00 73.38 117 ILE A CA 1
ATOM 967 C C . ILE A 1 117 ? 6.440 4.285 -3.095 1.00 73.38 117 ILE A C 1
ATOM 969 O O . ILE A 1 117 ? 6.248 3.334 -2.340 1.00 73.38 117 ILE A O 1
ATOM 973 N N . GLN A 1 118 ? 7.024 5.407 -2.675 1.00 78.62 118 GLN A N 1
ATOM 974 C CA . GLN A 1 118 ? 7.360 5.652 -1.274 1.00 78.62 118 GLN A CA 1
ATOM 975 C C . GLN A 1 118 ? 6.098 5.680 -0.406 1.00 78.62 118 GLN A C 1
ATOM 977 O O . GLN A 1 118 ? 6.121 5.113 0.690 1.00 78.62 118 GLN A O 1
ATOM 982 N N . LYS A 1 119 ? 4.987 6.236 -0.925 1.00 75.94 119 LYS A N 1
ATOM 983 C CA . LYS A 1 119 ? 3.680 6.184 -0.254 1.00 75.94 119 LYS A CA 1
ATOM 984 C C . LYS A 1 119 ? 3.235 4.749 -0.003 1.00 75.94 119 LYS A C 1
ATOM 986 O O . LYS A 1 119 ? 2.951 4.380 1.137 1.00 75.94 119 LYS A O 1
ATOM 991 N N . ALA A 1 120 ? 3.230 3.934 -1.055 1.00 75.62 120 ALA A N 1
ATOM 992 C CA . ALA A 1 120 ? 2.842 2.530 -0.977 1.00 75.62 120 ALA A CA 1
ATOM 993 C C . ALA A 1 120 ? 3.765 1.728 -0.044 1.00 75.62 120 ALA A C 1
ATOM 995 O O . ALA A 1 120 ? 3.283 0.993 0.815 1.00 75.62 120 ALA A O 1
ATOM 996 N N . PHE A 1 121 ? 5.084 1.925 -0.147 1.00 84.06 121 PHE A N 1
ATOM 997 C CA . PHE A 1 121 ? 6.069 1.250 0.700 1.00 84.06 121 PHE A CA 1
ATOM 998 C C . PHE A 1 121 ? 5.814 1.514 2.186 1.00 84.06 121 PHE A C 1
ATOM 1000 O O . PHE A 1 121 ? 5.785 0.574 2.980 1.00 84.06 121 PHE A O 1
ATOM 1007 N N . ILE A 1 122 ? 5.604 2.780 2.561 1.00 80.06 122 ILE A N 1
ATOM 1008 C CA . ILE A 1 122 ? 5.340 3.164 3.951 1.00 80.06 122 ILE A CA 1
ATOM 1009 C C . ILE A 1 122 ? 4.002 2.601 4.418 1.00 80.06 122 ILE A C 1
ATOM 1011 O O . ILE A 1 122 ? 3.943 2.054 5.515 1.00 80.06 122 ILE A O 1
ATOM 1015 N N . SER A 1 123 ? 2.965 2.646 3.578 1.00 75.94 123 SER A N 1
ATOM 1016 C CA . SER A 1 123 ? 1.663 2.057 3.909 1.00 75.94 123 SER A CA 1
ATOM 1017 C C . SER A 1 123 ? 1.745 0.548 4.155 1.00 75.94 123 SER A C 1
ATOM 1019 O O . SER A 1 123 ? 1.145 0.034 5.094 1.00 75.94 123 SER A O 1
ATOM 1021 N N . TRP A 1 124 ? 2.502 -0.193 3.345 1.00 82.31 124 TRP A N 1
ATOM 1022 C CA . TRP A 1 124 ? 2.656 -1.633 3.556 1.00 82.31 124 TRP A CA 1
ATOM 1023 C C . TRP A 1 124 ? 3.542 -1.951 4.755 1.00 82.31 124 TRP A C 1
ATOM 1025 O O . TRP A 1 124 ? 3.288 -2.922 5.468 1.00 82.31 124 TRP A O 1
ATOM 1035 N N . LEU A 1 125 ? 4.572 -1.141 4.999 1.00 83.69 125 LEU A N 1
ATOM 1036 C CA . LEU A 1 125 ? 5.431 -1.313 6.161 1.00 83.69 125 LEU A CA 1
ATOM 1037 C C . LEU A 1 125 ? 4.649 -1.097 7.463 1.00 83.69 125 LEU A C 1
ATOM 1039 O O . LEU A 1 125 ? 4.749 -1.926 8.364 1.00 83.69 125 LEU A O 1
ATOM 1043 N N . THR A 1 126 ? 3.830 -0.047 7.547 1.00 79.00 126 THR A N 1
ATOM 1044 C CA . THR A 1 126 ? 2.977 0.219 8.717 1.00 79.00 126 THR A CA 1
ATOM 1045 C C . THR A 1 126 ? 1.891 -0.844 8.878 1.00 79.00 126 THR A C 1
ATOM 1047 O O . THR A 1 126 ? 1.665 -1.318 9.989 1.00 79.00 126 THR A O 1
ATOM 1050 N N . ALA A 1 127 ? 1.298 -1.322 7.779 1.00 78.75 127 ALA A N 1
ATOM 1051 C CA . ALA A 1 127 ? 0.344 -2.433 7.810 1.00 78.75 127 ALA A CA 1
ATOM 1052 C C . ALA A 1 127 ? 0.963 -3.755 8.310 1.00 78.75 127 ALA A C 1
ATOM 1054 O O . ALA A 1 127 ? 0.271 -4.592 8.897 1.00 78.75 127 ALA A O 1
ATOM 1055 N N . ARG A 1 128 ? 2.265 -3.970 8.088 1.00 81.25 128 ARG A N 1
ATOM 1056 C CA . ARG A 1 128 ? 3.000 -5.155 8.568 1.00 81.25 128 ARG A CA 1
ATOM 1057 C C . ARG A 1 128 ? 3.480 -4.987 10.009 1.00 81.25 128 ARG A C 1
ATOM 1059 O O . ARG A 1 128 ? 3.433 -5.951 10.770 1.00 81.25 128 ARG A O 1
ATOM 1066 N N . LEU A 1 129 ? 3.893 -3.782 10.394 1.00 81.88 129 LEU A N 1
ATOM 1067 C CA . LEU A 1 129 ? 4.412 -3.430 11.717 1.00 81.88 129 LEU A CA 1
ATOM 1068 C C . LEU A 1 129 ? 3.314 -2.883 12.644 1.00 81.88 129 LEU A C 1
ATOM 1070 O O . LEU A 1 129 ? 3.447 -1.804 13.210 1.00 81.88 129 LEU A O 1
ATOM 1074 N N . ARG A 1 130 ? 2.231 -3.648 12.816 1.00 75.94 130 ARG A N 1
ATOM 1075 C CA . ARG A 1 130 ? 1.034 -3.221 13.571 1.00 75.94 130 ARG A CA 1
ATOM 1076 C C . ARG A 1 130 ? 1.287 -2.913 15.047 1.00 75.94 130 ARG A C 1
ATOM 1078 O O . ARG A 1 130 ? 0.536 -2.142 15.634 1.00 75.94 130 ARG A O 1
ATOM 1085 N N . ASP A 1 131 ? 2.329 -3.504 15.619 1.00 75.56 131 ASP A N 1
ATOM 1086 C CA . ASP A 1 131 ? 2.688 -3.327 17.029 1.00 75.56 131 ASP A CA 1
ATOM 1087 C C . ASP A 1 131 ? 3.478 -2.035 17.282 1.00 75.56 131 ASP A C 1
ATOM 1089 O O . ASP A 1 131 ? 3.738 -1.690 18.432 1.00 75.56 131 ASP A O 1
ATOM 1093 N N . LEU A 1 132 ? 3.878 -1.329 16.219 1.00 74.25 132 LEU A N 1
ATOM 1094 C CA . LEU A 1 132 ? 4.645 -0.095 16.310 1.00 74.25 132 LEU A CA 1
ATOM 1095 C C . LEU A 1 132 ? 3.752 1.114 16.015 1.00 74.25 132 LEU A C 1
ATOM 1097 O O . LEU A 1 132 ? 2.996 1.105 15.037 1.00 74.25 132 LEU A O 1
ATOM 1101 N N . PRO A 1 133 ? 3.849 2.188 16.815 1.00 72.25 133 PRO A N 1
ATOM 1102 C CA . PRO A 1 133 ? 3.201 3.439 16.480 1.00 72.25 133 PRO A CA 1
ATOM 1103 C C . PRO A 1 133 ? 3.770 3.977 15.164 1.00 72.25 133 PRO A C 1
ATOM 1105 O O . PRO A 1 133 ? 4.959 3.849 14.870 1.00 72.25 133 PRO A O 1
ATOM 1108 N N . TYR A 1 134 ? 2.904 4.614 14.376 1.00 67.12 134 TYR A N 1
ATOM 1109 C CA . TYR A 1 134 ? 3.238 5.130 13.048 1.00 67.12 134 TYR A CA 1
ATOM 1110 C C . TYR A 1 134 ? 4.518 5.981 13.048 1.00 67.12 134 TYR A C 1
ATOM 1112 O O . TYR A 1 134 ? 5.385 5.789 12.198 1.00 67.12 134 TYR A O 1
ATOM 1120 N N . GLN A 1 135 ? 4.677 6.851 14.050 1.00 66.81 135 GLN A N 1
ATOM 1121 C CA . GLN A 1 135 ? 5.858 7.702 14.195 1.00 66.81 135 GLN A CA 1
ATOM 1122 C C . GLN A 1 135 ? 7.156 6.899 14.330 1.00 66.81 135 GLN A C 1
ATOM 1124 O O . GLN A 1 135 ? 8.187 7.295 13.801 1.00 66.81 135 GLN A O 1
ATOM 1129 N N . GLU A 1 136 ? 7.120 5.749 14.998 1.00 72.38 136 GLU A N 1
ATOM 1130 C CA . GLU A 1 136 ? 8.299 4.906 15.174 1.00 72.38 136 GLU A CA 1
ATOM 1131 C C . GLU A 1 136 ? 8.681 4.214 13.861 1.00 72.38 136 GLU A C 1
ATOM 1133 O O . GLU A 1 136 ? 9.857 4.169 13.512 1.00 72.38 136 GLU A O 1
ATOM 1138 N N . VAL A 1 137 ? 7.693 3.781 13.068 1.00 75.00 137 VAL A N 1
ATOM 1139 C CA . VAL A 1 137 ? 7.923 3.256 11.710 1.00 75.00 137 VAL A CA 1
ATOM 1140 C C . VAL A 1 137 ? 8.529 4.328 10.802 1.00 75.00 137 VAL A C 1
ATOM 1142 O O . VAL A 1 137 ? 9.444 4.041 10.029 1.00 75.00 137 VAL A O 1
ATOM 1145 N N . ILE A 1 138 ? 8.066 5.574 10.919 1.00 72.19 138 ILE A N 1
ATOM 1146 C CA . ILE A 1 138 ? 8.656 6.705 10.203 1.00 72.19 138 ILE A CA 1
ATOM 1147 C C . ILE A 1 138 ? 10.087 6.961 10.669 1.00 72.19 138 ILE A C 1
ATOM 1149 O O . ILE A 1 138 ? 10.968 7.030 9.821 1.00 72.19 138 ILE A O 1
ATOM 1153 N N . ASN A 1 139 ? 10.359 6.999 11.973 1.00 72.62 139 ASN A N 1
ATOM 1154 C CA . ASN A 1 139 ? 11.710 7.198 12.508 1.00 72.62 139 ASN A CA 1
ATOM 1155 C C . ASN A 1 139 ? 12.697 6.109 12.044 1.00 72.62 139 ASN A C 1
ATOM 1157 O O . ASN A 1 139 ? 13.873 6.395 11.831 1.00 72.62 139 ASN A O 1
ATOM 1161 N N . MET A 1 140 ? 12.222 4.875 11.822 1.00 72.44 140 MET A N 1
ATOM 1162 C CA . MET A 1 140 ? 13.035 3.783 11.265 1.00 72.44 140 MET A CA 1
ATOM 1163 C C . MET A 1 140 ? 13.451 4.016 9.804 1.00 72.44 140 MET A C 1
ATOM 1165 O O . MET A 1 140 ? 14.469 3.487 9.365 1.00 72.44 140 MET A O 1
ATOM 1169 N N . ILE A 1 141 ? 12.675 4.779 9.032 1.00 71.31 141 ILE A N 1
ATOM 1170 C CA . ILE A 1 141 ? 12.914 5.037 7.601 1.00 71.31 141 ILE A CA 1
ATOM 1171 C C . ILE A 1 141 ? 13.469 6.449 7.352 1.00 71.31 141 ILE A C 1
ATOM 1173 O O . ILE A 1 141 ? 14.163 6.700 6.363 1.00 71.31 141 ILE A O 1
ATOM 1177 N N . ALA A 1 142 ? 13.153 7.383 8.237 1.00 62.88 142 ALA A N 1
ATOM 1178 C CA . ALA A 1 142 ? 13.432 8.797 8.116 1.00 62.88 142 ALA A CA 1
ATOM 1179 C C . ALA A 1 142 ? 14.408 9.223 9.214 1.00 62.88 142 ALA A C 1
ATOM 1181 O O . ALA A 1 142 ? 14.052 9.906 10.165 1.00 62.88 142 ALA A O 1
ATOM 1182 N N . SER A 1 143 ? 15.691 8.927 9.021 1.00 54.44 143 SER A N 1
ATOM 1183 C CA . SER A 1 143 ? 16.759 9.756 9.591 1.00 54.44 143 SER A CA 1
ATOM 1184 C C . SER A 1 143 ? 16.902 11.057 8.774 1.00 54.44 143 SER A C 1
ATOM 1186 O O . SER A 1 143 ? 17.980 11.370 8.266 1.00 54.44 143 SER A O 1
ATOM 1188 N N . LEU A 1 144 ? 15.790 11.759 8.535 1.00 51.81 144 LEU A N 1
ATOM 1189 C CA . LEU A 1 144 ? 15.723 13.013 7.785 1.00 51.81 144 LEU A CA 1
ATOM 1190 C C . LEU A 1 144 ? 15.036 14.059 8.672 1.00 51.81 144 LEU A C 1
ATOM 1192 O O . LEU A 1 144 ? 13.868 13.863 9.000 1.00 51.81 144 LEU A O 1
ATOM 1196 N N . PRO A 1 145 ? 15.712 15.170 9.014 1.00 50.00 145 PRO A N 1
ATOM 1197 C CA . PRO A 1 145 ? 15.137 16.249 9.822 1.00 50.00 145 PRO A CA 1
ATOM 1198 C C . PRO A 1 145 ? 13.852 16.872 9.244 1.00 50.00 145 PRO A C 1
ATOM 1200 O O . PRO A 1 145 ? 13.071 17.437 9.996 1.00 50.00 145 PRO A O 1
ATOM 1203 N N . ASP A 1 146 ? 13.600 16.735 7.935 1.00 54.19 146 ASP A N 1
ATOM 1204 C CA . ASP A 1 146 ? 12.519 17.443 7.229 1.00 54.19 146 ASP A CA 1
ATOM 1205 C C . ASP A 1 146 ? 11.326 16.563 6.806 1.00 54.19 146 ASP A C 1
ATOM 1207 O O . ASP A 1 146 ? 10.424 17.045 6.117 1.00 54.19 146 ASP A O 1
ATOM 1211 N N . PHE A 1 147 ? 11.271 15.274 7.168 1.00 56.03 147 PHE A N 1
ATOM 1212 C CA . PHE A 1 147 ? 10.211 14.382 6.663 1.00 56.03 147 PHE A CA 1
ATOM 1213 C C . PHE A 1 147 ? 8.793 14.817 7.083 1.00 56.03 147 PHE A C 1
ATOM 1215 O O . PHE A 1 147 ? 7.862 14.715 6.282 1.00 56.03 147 PHE A O 1
ATOM 1222 N N . GLU A 1 148 ? 8.639 15.394 8.276 1.00 56.28 148 GLU A N 1
ATOM 1223 C CA . GLU A 1 148 ? 7.362 15.939 8.770 1.00 56.28 148 GLU A CA 1
ATOM 1224 C C . GLU A 1 148 ? 6.834 17.104 7.914 1.00 56.28 148 GLU A C 1
ATOM 1226 O O . GLU A 1 148 ? 5.632 17.365 7.857 1.00 56.28 148 GLU A O 1
ATOM 1231 N N . THR A 1 149 ? 7.718 17.791 7.184 1.00 57.06 149 THR A N 1
ATOM 1232 C CA . THR A 1 149 ? 7.330 18.894 6.293 1.00 57.06 149 THR A CA 1
ATOM 1233 C C . THR A 1 149 ? 6.845 18.412 4.927 1.00 57.06 149 THR A C 1
ATOM 1235 O O . THR A 1 149 ? 6.209 19.179 4.193 1.00 57.06 149 THR A O 1
ATOM 1238 N N . THR A 1 150 ? 7.107 17.145 4.584 1.00 64.38 150 THR A N 1
ATOM 1239 C CA . THR A 1 150 ? 6.755 16.585 3.278 1.00 64.38 150 THR A CA 1
ATOM 1240 C C . THR A 1 150 ? 5.242 16.516 3.111 1.00 64.38 150 THR A C 1
ATOM 1242 O O . THR A 1 150 ? 4.509 16.133 4.023 1.00 64.38 150 THR A O 1
ATOM 1245 N N . GLN A 1 151 ? 4.760 16.850 1.910 1.00 60.38 151 GLN A N 1
ATOM 1246 C CA . GLN A 1 151 ? 3.336 16.744 1.579 1.00 60.38 151 GLN A CA 1
ATOM 1247 C C . GLN A 1 151 ? 2.810 15.327 1.831 1.00 60.38 151 GLN A C 1
ATOM 1249 O O . GLN A 1 151 ? 1.695 15.143 2.291 1.00 60.38 151 GLN A O 1
ATOM 1254 N N . PHE A 1 152 ? 3.657 14.323 1.621 1.00 55.66 152 PHE A N 1
ATOM 1255 C CA . PHE A 1 152 ? 3.333 12.938 1.900 1.00 55.66 152 PHE A CA 1
ATOM 1256 C C . PHE A 1 152 ? 3.026 12.645 3.381 1.00 55.66 152 PHE A C 1
ATOM 1258 O O . P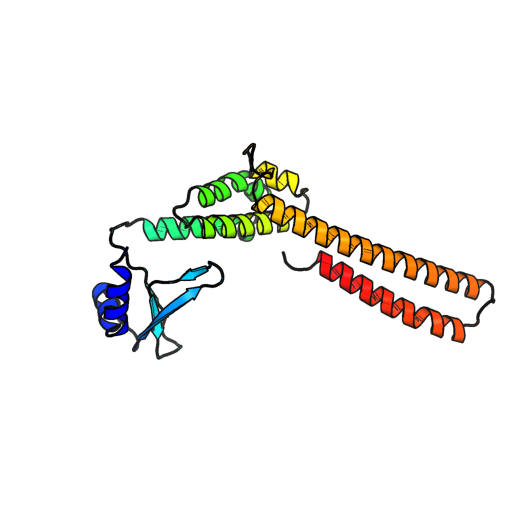HE A 1 152 ? 2.034 11.975 3.667 1.00 55.66 152 PHE A O 1
ATOM 1265 N N . TYR A 1 153 ? 3.842 13.145 4.316 1.00 64.00 153 TYR A N 1
ATOM 1266 C CA . TYR A 1 153 ? 3.567 13.000 5.747 1.00 64.00 153 TYR A CA 1
ATOM 1267 C C . TYR A 1 153 ? 2.239 13.665 6.115 1.00 64.00 153 TYR A C 1
ATOM 1269 O O . TYR A 1 153 ? 1.399 13.041 6.762 1.00 64.00 153 TYR A O 1
ATOM 1277 N N . LYS A 1 154 ? 2.016 14.888 5.619 1.00 65.25 154 LYS A N 1
ATOM 1278 C CA . LYS A 1 154 ? 0.767 15.632 5.828 1.00 65.25 154 LYS A CA 1
ATOM 1279 C C . LYS A 1 154 ? -0.448 14.860 5.316 1.00 65.25 154 LYS A C 1
ATOM 1281 O O . LYS A 1 154 ? -1.412 14.717 6.057 1.00 65.25 154 LYS A O 1
ATOM 1286 N N . ASP A 1 155 ? -0.366 14.294 4.111 1.00 65.12 155 ASP A N 1
ATOM 1287 C CA . ASP A 1 155 ? -1.450 13.505 3.517 1.00 65.12 155 ASP A CA 1
ATOM 1288 C C . ASP A 1 155 ? -1.792 12.273 4.378 1.00 65.12 155 ASP A C 1
ATOM 1290 O O . ASP A 1 155 ? -2.966 11.967 4.590 1.00 65.12 155 ASP A O 1
ATOM 1294 N N . ILE A 1 156 ? -0.787 11.542 4.885 1.00 65.88 156 ILE A N 1
ATOM 1295 C CA . ILE A 1 156 ? -1.050 10.365 5.729 1.00 65.88 156 ILE A CA 1
ATOM 1296 C C . ILE A 1 156 ? -1.635 10.770 7.078 1.00 65.88 156 ILE A C 1
ATOM 1298 O O . ILE A 1 156 ? -2.588 10.131 7.530 1.00 65.88 156 ILE A O 1
ATOM 1302 N N . VAL A 1 157 ? -1.078 11.802 7.715 1.00 67.56 157 VAL A N 1
ATOM 1303 C CA . VAL A 1 157 ? -1.592 12.306 8.993 1.00 67.56 157 VAL A CA 1
ATOM 1304 C C . VAL A 1 157 ? -3.043 12.746 8.827 1.00 67.56 157 VAL A C 1
ATOM 1306 O O . VAL A 1 157 ? -3.892 12.281 9.579 1.00 67.56 157 VAL A O 1
ATOM 1309 N N . GLU A 1 158 ? -3.362 13.508 7.780 1.00 72.69 158 GLU A N 1
ATOM 1310 C CA . GLU A 1 158 ? -4.727 13.957 7.486 1.00 72.69 158 GLU A CA 1
ATOM 1311 C C . GLU A 1 158 ? -5.690 12.776 7.256 1.00 72.69 158 GLU A C 1
ATOM 1313 O O . GLU A 1 158 ? -6.809 12.749 7.777 1.00 72.69 158 GLU A O 1
ATOM 1318 N N . VAL A 1 159 ? -5.268 11.753 6.503 1.00 69.44 159 VAL A N 1
ATOM 1319 C CA . VAL A 1 159 ? -6.070 10.532 6.310 1.00 69.44 159 VAL A CA 1
ATOM 1320 C C . VAL A 1 159 ? -6.264 9.783 7.634 1.00 69.44 159 VAL A C 1
ATOM 1322 O O . VAL A 1 159 ? -7.348 9.241 7.880 1.00 69.44 159 VAL A O 1
ATOM 1325 N N . GLY A 1 160 ? -5.238 9.749 8.486 1.00 68.00 160 GLY A N 1
ATOM 1326 C CA . GLY A 1 160 ? -5.282 9.170 9.825 1.00 68.00 160 GLY A CA 1
ATOM 1327 C C . GLY A 1 160 ? -6.258 9.903 10.746 1.00 68.00 160 GLY A C 1
ATOM 1328 O O . GLY A 1 160 ? -7.113 9.257 11.354 1.00 68.00 160 GLY A O 1
ATOM 1329 N N . GLU A 1 161 ? -6.189 11.233 10.786 1.00 73.12 161 GLU A N 1
ATOM 1330 C CA . GLU A 1 161 ? -7.072 12.102 11.569 1.00 73.12 161 GLU A CA 1
ATOM 1331 C C . GLU A 1 161 ? -8.532 11.934 11.152 1.00 73.12 161 GLU A C 1
ATOM 1333 O O . GLU A 1 161 ? -9.367 11.604 11.993 1.00 73.12 161 GLU A O 1
ATOM 1338 N N . LYS A 1 162 ? -8.838 12.012 9.849 1.00 75.56 162 LYS A N 1
ATOM 1339 C CA . LYS A 1 162 ? -10.209 11.821 9.336 1.00 75.56 162 LYS A CA 1
ATOM 1340 C C . LYS A 1 162 ? -10.781 10.447 9.682 1.00 75.56 162 LYS A C 1
ATOM 1342 O O . LYS A 1 162 ? -11.965 10.310 9.996 1.00 75.56 162 LYS A O 1
ATOM 1347 N N . ARG A 1 163 ? -9.958 9.393 9.622 1.00 74.06 163 ARG A N 1
ATOM 1348 C CA . ARG A 1 163 ? -10.375 8.043 10.046 1.00 74.06 163 ARG A CA 1
ATOM 1349 C C . ARG A 1 163 ? -10.583 7.975 11.558 1.00 74.06 163 ARG A C 1
ATOM 1351 O O . ARG A 1 163 ? -11.525 7.318 12.001 1.00 74.06 163 ARG A O 1
ATOM 1358 N N . GLY A 1 164 ? -9.721 8.633 12.331 1.00 75.38 164 GLY A N 1
ATOM 1359 C CA . GLY A 1 164 ? -9.804 8.729 13.786 1.00 75.38 164 GLY A CA 1
ATOM 1360 C C . GLY A 1 164 ? -11.072 9.439 14.252 1.00 75.38 164 GLY A C 1
ATOM 1361 O O . GLY A 1 164 ? -11.794 8.891 15.083 1.00 75.38 164 GLY A O 1
ATOM 1362 N N . GLU A 1 165 ? -11.383 10.589 13.659 1.00 80.56 165 GLU A N 1
ATOM 1363 C CA . GLU A 1 165 ? -12.584 11.382 13.928 1.00 80.56 165 GLU A CA 1
ATOM 1364 C C . GLU A 1 165 ? -13.850 10.574 13.633 1.00 80.56 165 GLU A C 1
ATOM 1366 O O . GLU A 1 165 ? -14.665 10.343 14.528 1.00 80.56 165 GLU A O 1
ATOM 1371 N N . LYS A 1 166 ? -13.946 10.001 12.426 1.00 79.75 166 LYS A N 1
ATOM 1372 C CA . LYS A 1 166 ? -15.082 9.158 12.033 1.00 79.75 166 LYS A CA 1
ATOM 1373 C C . LYS A 1 166 ? -15.250 7.934 12.938 1.00 79.75 166 LYS A C 1
ATOM 1375 O O . LYS A 1 166 ? -16.365 7.527 13.257 1.00 79.75 166 LYS A O 1
ATOM 1380 N N . ARG A 1 167 ? -14.143 7.323 13.373 1.00 78.38 167 ARG A N 1
ATOM 1381 C CA . ARG A 1 167 ? -14.170 6.214 14.340 1.00 78.38 167 ARG A CA 1
ATOM 1382 C C . ARG A 1 167 ? -14.637 6.689 15.718 1.00 78.38 167 ARG A C 1
ATOM 1384 O O . ARG A 1 167 ? -15.347 5.944 16.391 1.00 78.38 167 ARG A O 1
ATOM 1391 N N . GLY A 1 168 ? -14.221 7.878 16.146 1.00 79.06 168 GLY A N 1
ATOM 1392 C CA . GLY A 1 168 ? -14.625 8.503 17.404 1.00 79.06 168 GLY A CA 1
ATOM 1393 C C . GLY A 1 168 ? -16.124 8.785 17.446 1.00 79.06 168 GLY A C 1
ATOM 1394 O O . GLY A 1 168 ? -16.794 8.341 18.376 1.00 79.06 168 GLY A O 1
ATOM 1395 N N . GLU A 1 169 ? -16.654 9.414 16.398 1.00 87.88 169 GLU A N 1
ATOM 1396 C CA . GLU A 1 169 ? -18.084 9.698 16.222 1.00 87.88 169 GLU A CA 1
ATOM 1397 C C . GLU A 1 169 ? -18.919 8.411 16.309 1.00 87.88 169 GLU A C 1
ATOM 1399 O O . GLU A 1 169 ? -19.793 8.279 17.168 1.00 87.88 169 GLU A O 1
ATOM 1404 N N . LYS A 1 170 ? -18.553 7.390 15.522 1.00 81.31 170 LYS A N 1
ATOM 1405 C CA . LYS A 1 170 ? -19.240 6.088 15.504 1.00 81.31 170 LYS A CA 1
ATOM 1406 C C . LYS A 1 170 ? -19.178 5.351 16.844 1.00 81.31 170 LYS A C 1
ATOM 1408 O O . LYS A 1 170 ? -20.143 4.703 17.251 1.00 81.31 170 LYS A O 1
ATOM 1413 N N . LYS A 1 171 ? -18.057 5.449 17.569 1.00 78.00 171 LYS A N 1
ATOM 1414 C CA . LYS A 1 171 ? -17.946 4.920 18.941 1.00 78.00 171 LYS A CA 1
ATOM 1415 C C . LYS A 1 171 ? -18.834 5.687 19.926 1.00 78.00 171 LYS A C 1
ATOM 1417 O O . LYS A 1 171 ? -19.372 5.067 20.844 1.00 78.00 171 LYS A O 1
ATOM 1422 N N . GLY A 1 172 ? -18.991 6.997 19.737 1.00 84.75 172 GLY A N 1
ATOM 1423 C CA . GLY A 1 172 ? -19.915 7.838 20.494 1.00 84.75 172 GLY A CA 1
ATOM 1424 C C . GLY A 1 172 ? -21.368 7.402 20.303 1.00 84.75 172 GLY A C 1
ATOM 1425 O O . GLY A 1 172 ? -22.039 7.098 21.289 1.00 84.75 172 GLY A O 1
ATOM 1426 N N . GLU A 1 173 ? -21.811 7.261 19.050 1.00 88.38 173 GLU A N 1
ATOM 1427 C CA . GLU A 1 173 ? -23.143 6.742 18.687 1.00 88.38 173 GLU A CA 1
ATOM 1428 C C . GLU A 1 173 ? -23.403 5.370 19.332 1.00 88.38 173 GLU A C 1
ATOM 1430 O O . GLU A 1 173 ? -24.396 5.174 20.037 1.00 88.38 173 GLU A O 1
ATOM 1435 N N . LYS A 1 174 ? -22.444 4.443 19.193 1.00 85.62 174 LYS A N 1
ATOM 1436 C CA . LYS A 1 174 ? -22.494 3.120 19.831 1.00 85.62 174 LYS A CA 1
ATOM 1437 C C . LYS A 1 174 ? -22.650 3.211 21.353 1.00 85.62 174 LYS A C 1
ATOM 1439 O O . LYS A 1 174 ? -23.431 2.461 21.936 1.00 85.62 174 LYS A O 1
ATOM 1444 N N . SER A 1 175 ? -21.925 4.119 22.012 1.00 85.81 175 SER A N 1
ATOM 1445 C CA . SER A 1 175 ? -22.013 4.307 23.466 1.00 85.81 175 SER A CA 1
ATOM 1446 C C . SER A 1 175 ? -23.401 4.773 23.911 1.00 85.81 175 SER A C 1
ATOM 1448 O O . SER A 1 175 ? -23.894 4.309 24.941 1.00 85.81 175 SER A O 1
ATOM 1450 N N . ILE A 1 176 ? -24.040 5.660 23.143 1.00 89.94 176 ILE A N 1
ATOM 1451 C CA . ILE A 1 176 ? -25.388 6.163 23.436 1.00 89.94 176 ILE A CA 1
ATOM 1452 C C . ILE A 1 176 ? -26.406 5.023 23.349 1.00 89.94 176 ILE A C 1
ATOM 1454 O O . ILE A 1 176 ? -27.155 4.805 24.299 1.00 89.94 176 ILE A O 1
ATOM 1458 N N . ILE A 1 177 ? -26.371 4.240 22.268 1.00 87.31 177 ILE A N 1
ATOM 1459 C CA . ILE A 1 177 ? -27.294 3.113 22.071 1.00 87.31 177 ILE A CA 1
ATOM 1460 C C . ILE A 1 177 ? -27.141 2.071 23.185 1.00 87.31 177 ILE A C 1
ATOM 1462 O O . ILE A 1 177 ? -28.133 1.630 23.762 1.00 87.31 177 ILE A O 1
ATOM 1466 N N . VAL A 1 178 ? -25.904 1.730 23.565 1.00 86.94 178 VAL A N 1
ATOM 1467 C CA . VAL A 1 178 ? -25.643 0.797 24.676 1.00 86.94 178 VAL A CA 1
ATOM 1468 C C . VAL A 1 178 ? -26.202 1.326 26.001 1.00 86.94 178 VAL A C 1
ATOM 1470 O O . VAL A 1 178 ? -26.751 0.556 26.791 1.00 86.94 178 VAL A O 1
ATOM 1473 N N . LYS A 1 179 ? -26.086 2.631 26.273 1.00 89.94 179 LYS A N 1
ATOM 1474 C CA . LYS A 1 179 ? -26.674 3.239 27.479 1.00 89.94 179 LYS A CA 1
ATOM 1475 C C . LYS A 1 179 ? -28.201 3.141 27.475 1.00 89.94 179 LYS A C 1
ATOM 1477 O O . LYS A 1 179 ? -28.770 2.838 28.523 1.00 89.94 179 LYS A O 1
ATOM 1482 N N . GLU A 1 180 ? -28.840 3.344 26.326 1.00 89.00 180 GLU A N 1
ATOM 1483 C CA . GLU A 1 180 ? -30.300 3.288 26.207 1.00 89.00 180 GLU A CA 1
ATOM 1484 C C . GLU A 1 180 ? -30.837 1.854 26.339 1.00 89.00 180 GLU A C 1
ATOM 1486 O O . GLU A 1 180 ? -31.774 1.616 27.100 1.00 89.00 180 GLU A O 1
ATOM 1491 N N . ILE A 1 181 ? -30.176 0.864 25.725 1.00 88.31 181 ILE A N 1
ATOM 1492 C CA . ILE A 1 181 ? -30.511 -0.560 25.913 1.00 88.31 181 ILE A CA 1
ATOM 1493 C C . ILE A 1 181 ? -30.409 -0.941 27.399 1.00 88.31 181 ILE A C 1
ATOM 1495 O O . ILE A 1 181 ? -31.357 -1.477 27.976 1.00 88.31 181 ILE A O 1
ATOM 1499 N N . ASN A 1 182 ? -29.306 -0.574 28.063 1.00 88.81 182 ASN A N 1
ATOM 1500 C CA . ASN A 1 182 ? -29.116 -0.820 29.498 1.00 88.81 182 ASN A CA 1
ATOM 1501 C C . ASN A 1 182 ? -30.193 -0.146 30.368 1.00 88.81 182 ASN A C 1
ATOM 1503 O O . ASN A 1 182 ? -30.526 -0.636 31.453 1.00 88.81 182 ASN A O 1
ATOM 1507 N N . ARG A 1 183 ? -30.737 0.996 29.931 1.00 90.44 183 ARG A N 1
ATOM 1508 C CA . ARG A 1 183 ? -31.842 1.676 30.615 1.00 90.44 183 ARG A CA 1
ATOM 1509 C C . ARG A 1 183 ? -33.131 0.867 30.503 1.00 90.44 183 ARG A C 1
ATOM 1511 O O . ARG A 1 183 ? -33.773 0.634 31.529 1.00 90.44 183 ARG A O 1
ATOM 1518 N N . PHE A 1 184 ? -33.480 0.396 29.307 1.00 89.38 184 PHE A N 1
ATOM 1519 C CA . PHE A 1 184 ? -34.662 -0.447 29.112 1.00 89.38 184 PHE A CA 1
ATOM 1520 C C . PHE A 1 184 ? -34.552 -1.780 29.853 1.00 89.38 184 PHE A C 1
ATOM 1522 O O . PHE A 1 184 ? -35.532 -2.229 30.446 1.00 89.38 184 PHE A O 1
ATOM 1529 N N . GLU A 1 185 ? -33.361 -2.376 29.927 1.00 87.44 185 GLU A N 1
ATOM 1530 C CA . GLU A 1 185 ? -33.144 -3.582 30.734 1.00 87.44 185 GLU A CA 1
ATOM 1531 C C . GLU A 1 185 ? -33.442 -3.349 32.218 1.00 87.44 185 GLU A C 1
ATOM 1533 O O . GLU A 1 185 ? -34.061 -4.190 32.875 1.00 87.44 185 GLU A O 1
ATOM 1538 N N . LYS A 1 186 ? -33.037 -2.192 32.758 1.00 89.31 186 LYS A N 1
ATOM 1539 C CA . LYS A 1 186 ? -33.348 -1.815 34.144 1.00 89.31 186 LYS A CA 1
ATOM 1540 C C . LYS A 1 186 ? -34.848 -1.607 34.355 1.00 89.31 186 LYS A C 1
ATOM 1542 O O . LYS A 1 186 ? -35.366 -2.073 35.365 1.00 89.31 186 LYS A O 1
ATOM 1547 N N . MET A 1 187 ? -35.536 -0.949 33.420 1.00 88.94 187 MET A N 1
ATOM 1548 C CA . MET A 1 187 ? -36.992 -0.733 33.482 1.00 88.94 187 MET A CA 1
ATOM 1549 C C . MET A 1 187 ? -37.760 -2.059 33.439 1.00 88.94 187 MET A C 1
ATOM 1551 O O . MET A 1 187 ? -38.669 -2.279 34.235 1.00 88.94 187 MET A O 1
ATOM 1555 N N . LYS A 1 188 ? -37.335 -2.994 32.583 1.00 88.94 188 LYS A N 1
ATOM 1556 C CA . LYS A 1 188 ? -37.895 -4.350 32.528 1.00 88.94 188 LYS A CA 1
ATOM 1557 C C . LYS A 1 188 ? -37.706 -5.097 33.850 1.00 88.94 188 LYS A C 1
ATOM 1559 O O . LYS A 1 188 ? -38.658 -5.678 34.359 1.00 88.94 188 LYS A O 1
ATOM 1564 N N . LYS A 1 189 ? -36.502 -5.055 34.439 1.00 87.62 189 LYS A N 1
ATOM 1565 C CA . LYS A 1 189 ? -36.213 -5.701 35.738 1.00 87.62 189 LYS A CA 1
ATOM 1566 C C . LYS A 1 189 ? -37.053 -5.140 36.888 1.00 87.62 189 LYS A C 1
ATOM 1568 O O . LYS A 1 189 ? -37.349 -5.874 37.822 1.00 87.62 189 LYS A O 1
ATOM 1573 N N . LYS A 1 190 ? -37.425 -3.859 36.824 1.00 90.19 190 LYS A N 1
ATOM 1574 C CA . LYS A 1 190 ? -38.307 -3.203 37.801 1.00 90.19 190 LYS A CA 1
ATOM 1575 C C . LYS A 1 190 ? -39.796 -3.485 37.579 1.00 90.19 190 LYS A C 1
ATOM 1577 O O . LYS A 1 190 ? -40.587 -3.203 38.469 1.00 90.19 190 LYS A O 1
ATOM 1582 N N . GLY A 1 191 ? -40.169 -4.043 36.427 1.00 86.69 191 GLY A N 1
ATOM 1583 C CA . GLY A 1 191 ? -41.563 -4.253 36.038 1.00 86.69 191 GLY A CA 1
ATOM 1584 C C . GLY A 1 191 ? -42.234 -3.029 35.404 1.00 86.69 191 GLY A C 1
ATOM 1585 O O . GLY A 1 191 ? -43.426 -3.089 35.120 1.00 86.69 191 GLY A O 1
ATOM 1586 N N . ASP A 1 192 ? -41.486 -1.951 35.132 1.00 88.25 192 ASP A N 1
ATOM 1587 C CA . ASP A 1 192 ? -42.010 -0.708 34.537 1.00 88.25 192 ASP A CA 1
ATOM 1588 C C . ASP A 1 192 ? -42.486 -0.915 33.086 1.00 88.25 192 ASP A C 1
ATOM 1590 O O . ASP A 1 192 ? -43.328 -0.175 32.578 1.00 88.25 192 ASP A O 1
ATOM 1594 N N . ILE A 1 193 ? -41.928 -1.918 32.398 1.00 89.44 193 ILE A N 1
ATOM 1595 C CA . ILE A 1 193 ? -42.283 -2.300 31.027 1.00 89.44 193 ILE A CA 1
ATOM 1596 C C . ILE A 1 193 ? -42.393 -3.821 30.900 1.00 89.44 193 ILE A C 1
ATOM 1598 O O . ILE A 1 193 ? -41.619 -4.568 31.500 1.00 89.44 193 ILE A O 1
ATOM 1602 N N . ASN A 1 194 ? -43.341 -4.284 30.083 1.00 88.62 194 ASN A N 1
ATOM 1603 C CA . ASN A 1 194 ? -43.537 -5.707 29.804 1.00 88.62 194 ASN A CA 1
ATOM 1604 C C . ASN A 1 194 ? -42.600 -6.222 28.691 1.00 88.62 194 ASN A C 1
ATOM 1606 O O . ASN A 1 194 ? -41.986 -5.449 27.955 1.00 88.62 194 ASN A O 1
ATOM 1610 N N . GLU A 1 195 ? -42.516 -7.548 28.544 1.00 88.00 195 GLU A N 1
ATOM 1611 C CA . GLU A 1 195 ? -41.647 -8.219 27.562 1.00 88.00 195 GLU A CA 1
ATOM 1612 C C . GLU A 1 195 ? -41.896 -7.755 26.118 1.00 88.00 195 GLU A C 1
ATOM 1614 O O . GLU A 1 195 ? -40.959 -7.575 25.342 1.00 88.00 195 GLU A O 1
ATOM 1619 N N . ILE A 1 196 ? -43.166 -7.545 25.760 1.00 89.19 196 ILE A N 1
ATOM 1620 C CA . ILE A 1 196 ? -43.579 -7.175 24.402 1.00 89.19 196 ILE A CA 1
ATOM 1621 C C . ILE A 1 196 ? -43.081 -5.766 24.063 1.00 89.19 196 ILE A C 1
ATOM 1623 O O . ILE A 1 196 ? -42.538 -5.540 22.981 1.00 89.19 196 ILE A O 1
ATOM 1627 N N . LEU A 1 197 ? -43.253 -4.821 24.989 1.00 84.12 197 LEU A N 1
ATOM 1628 C CA . LEU A 1 197 ? -42.804 -3.443 24.829 1.00 84.12 197 LEU A CA 1
ATOM 1629 C C . LEU A 1 197 ? -41.274 -3.346 24.868 1.00 84.12 197 LEU A C 1
ATOM 1631 O O . LEU A 1 197 ? -40.698 -2.613 24.070 1.00 84.12 197 LEU A O 1
ATOM 1635 N N . PHE A 1 198 ? -40.617 -4.132 25.727 1.00 87.94 198 PHE A N 1
ATOM 1636 C CA . PHE A 1 198 ? -39.158 -4.219 25.773 1.00 87.94 198 PHE A CA 1
ATOM 1637 C C . PHE A 1 198 ? -38.571 -4.663 24.429 1.00 87.94 198 PHE A C 1
ATOM 1639 O O . PHE A 1 198 ? -37.690 -3.986 23.906 1.00 87.94 198 PHE A O 1
ATOM 1646 N N . LYS A 1 199 ? -39.092 -5.743 23.830 1.00 87.44 199 LYS A N 1
ATOM 1647 C CA . LYS A 1 199 ? -38.639 -6.204 22.507 1.00 87.44 199 LYS A CA 1
ATOM 1648 C C . LYS A 1 199 ? -38.838 -5.139 21.430 1.00 87.44 199 LYS A C 1
ATOM 1650 O O . LYS A 1 199 ? -37.902 -4.818 20.708 1.00 87.44 199 LYS A O 1
ATOM 1655 N N . LYS A 1 200 ? -40.013 -4.497 21.385 1.00 90.19 200 LYS A N 1
ATOM 1656 C CA . LYS A 1 200 ? -40.283 -3.413 20.420 1.00 90.19 200 LYS A CA 1
ATOM 1657 C C . LYS A 1 200 ? -39.293 -2.244 20.509 1.00 90.19 200 LYS A C 1
ATOM 1659 O O . LYS A 1 200 ? -39.029 -1.625 19.484 1.00 90.19 200 LYS A O 1
ATOM 1664 N N . LEU A 1 201 ? -38.783 -1.932 21.702 1.00 85.50 201 LEU A N 1
ATOM 1665 C CA . LEU A 1 201 ? -37.833 -0.836 21.926 1.00 85.50 201 LEU A CA 1
ATOM 1666 C C . LEU A 1 201 ? -36.371 -1.262 21.717 1.00 85.50 201 LEU A C 1
ATOM 1668 O O . LEU A 1 201 ? -35.598 -0.505 21.136 1.00 85.50 201 LEU A O 1
ATOM 1672 N N . CYS A 1 202 ? -35.990 -2.464 22.158 1.00 87.69 202 CYS A N 1
ATOM 1673 C CA . CYS A 1 202 ? -34.609 -2.946 22.092 1.00 87.69 202 CYS A CA 1
ATOM 1674 C C . CYS A 1 202 ? -34.231 -3.554 20.736 1.00 87.69 202 CYS A C 1
ATOM 1676 O O . CYS A 1 202 ? -33.101 -3.353 20.300 1.00 87.69 202 CYS A O 1
ATOM 1678 N N . ASP A 1 203 ? -35.136 -4.254 20.046 1.00 88.06 203 ASP A N 1
ATOM 1679 C CA . ASP A 1 203 ? -34.814 -4.935 18.781 1.00 88.06 203 ASP A CA 1
ATOM 1680 C C . ASP A 1 203 ? -34.311 -3.963 17.684 1.00 88.06 203 ASP A C 1
ATOM 1682 O O . ASP A 1 203 ? -33.313 -4.273 17.023 1.00 88.06 203 ASP A O 1
ATOM 1686 N N . PRO A 1 204 ? -34.907 -2.763 17.488 1.00 90.94 204 PRO A N 1
ATOM 1687 C CA . PRO A 1 204 ? -34.383 -1.774 16.543 1.00 90.94 204 PRO A CA 1
ATOM 1688 C C . PRO A 1 204 ? -33.000 -1.247 16.944 1.00 90.94 204 PRO A C 1
ATOM 1690 O O . PRO A 1 204 ? -32.117 -1.131 16.094 1.00 90.94 204 PRO A O 1
ATOM 1693 N N . LEU A 1 205 ? -32.800 -0.978 18.240 1.00 87.56 205 LEU A N 1
ATOM 1694 C CA . LEU A 1 205 ? -31.540 -0.469 18.786 1.00 87.56 205 LEU A CA 1
ATOM 1695 C C . LEU A 1 205 ? -30.412 -1.496 18.675 1.00 87.56 205 LEU A C 1
ATOM 1697 O O . LEU A 1 205 ? -29.283 -1.137 18.355 1.00 87.56 205 LEU A O 1
ATOM 1701 N N . GLN A 1 206 ? -30.713 -2.777 18.883 1.00 88.19 206 GLN A N 1
ATOM 1702 C CA . GLN A 1 206 ? -29.748 -3.860 18.723 1.00 88.19 206 GLN A CA 1
ATOM 1703 C C . GLN A 1 206 ? -29.309 -3.992 17.259 1.00 88.19 206 GLN A C 1
ATOM 1705 O O . GLN A 1 206 ? -28.119 -4.097 16.974 1.00 88.19 206 GLN A O 1
ATOM 1710 N N . LYS A 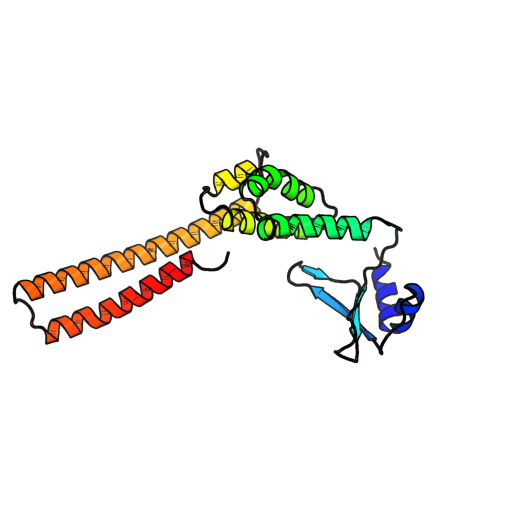1 207 ? -30.251 -3.884 16.314 1.00 90.38 207 LYS A N 1
ATOM 1711 C CA . LYS A 1 207 ? -29.943 -3.893 14.877 1.00 90.38 207 LYS A CA 1
ATOM 1712 C C . LYS A 1 207 ? -29.063 -2.707 14.465 1.00 90.38 207 LYS A C 1
ATOM 1714 O O . LYS A 1 207 ? -28.168 -2.853 13.631 1.00 90.38 207 LYS A O 1
ATOM 1719 N N . GLU A 1 208 ? -29.314 -1.533 15.035 1.00 89.44 208 GLU A N 1
ATOM 1720 C CA . GLU A 1 208 ? -28.496 -0.338 14.813 1.00 89.44 208 GLU A CA 1
ATOM 1721 C C . GLU A 1 208 ? -27.101 -0.474 15.443 1.00 89.44 208 GLU A C 1
ATOM 1723 O O . GLU A 1 208 ? -26.099 -0.133 14.812 1.00 89.44 208 GLU A O 1
ATOM 1728 N N . LEU A 1 209 ? -27.015 -1.069 16.636 1.00 87.81 209 LEU A N 1
ATOM 1729 C CA . LEU A 1 209 ? -25.762 -1.388 17.317 1.00 87.81 209 LEU A CA 1
ATOM 1730 C C . LEU A 1 209 ? -24.892 -2.360 16.508 1.00 87.81 209 LEU A C 1
ATOM 1732 O O . LEU A 1 209 ? -23.678 -2.155 16.394 1.00 87.81 209 LEU A O 1
ATOM 1736 N N . ASP A 1 210 ? -25.499 -3.394 15.928 1.00 88.94 210 ASP A N 1
ATOM 1737 C CA . ASP A 1 210 ? -24.811 -4.375 15.086 1.00 88.94 210 ASP A CA 1
ATOM 1738 C C . ASP A 1 210 ? -24.292 -3.716 13.801 1.00 88.94 210 ASP A C 1
ATOM 1740 O O . ASP A 1 210 ? -23.130 -3.900 13.425 1.00 88.94 210 ASP A O 1
ATOM 1744 N N . LYS A 1 211 ? -25.111 -2.861 13.172 1.00 90.56 211 LYS A N 1
ATOM 1745 C CA . LYS A 1 211 ? -24.715 -2.076 11.995 1.00 90.56 211 LYS A CA 1
ATOM 1746 C C . LYS A 1 211 ? -23.536 -1.150 12.302 1.00 90.56 211 LYS A C 1
ATOM 1748 O O . LYS A 1 211 ? -22.558 -1.143 11.559 1.00 90.56 211 LYS A O 1
ATOM 1753 N N . LEU A 1 212 ? -23.589 -0.408 13.408 1.00 85.75 212 LEU A N 1
ATOM 1754 C CA . LEU A 1 212 ? -22.498 0.474 13.831 1.00 85.75 212 LEU A CA 1
ATOM 1755 C C . LEU A 1 212 ? -21.227 -0.302 14.171 1.00 85.75 212 LEU A C 1
ATOM 1757 O O . LEU A 1 212 ? -20.126 0.156 13.875 1.00 85.75 212 LEU A O 1
ATOM 1761 N N . THR A 1 213 ? -21.365 -1.486 14.765 1.00 84.69 213 THR A N 1
ATOM 1762 C CA . THR A 1 213 ? -20.224 -2.361 15.050 1.00 84.69 213 THR A CA 1
ATOM 1763 C C . THR A 1 213 ? -19.562 -2.818 13.750 1.00 84.69 213 THR A C 1
ATOM 1765 O O . THR A 1 213 ? -18.354 -2.649 13.609 1.00 84.69 213 THR A O 1
ATOM 1768 N N . ALA A 1 214 ? -20.346 -3.247 12.757 1.00 85.25 214 ALA A N 1
ATOM 1769 C CA . ALA A 1 214 ? -19.834 -3.582 11.430 1.00 85.25 214 ALA A CA 1
ATOM 1770 C C . ALA A 1 214 ? -19.189 -2.378 10.715 1.00 85.25 214 ALA A C 1
ATOM 1772 O O . ALA A 1 214 ? -18.144 -2.525 10.081 1.00 85.25 214 ALA A O 1
ATOM 1773 N N . GLU A 1 215 ? -19.758 -1.172 10.828 1.00 84.94 215 GLU A N 1
ATOM 1774 C CA . GLU A 1 215 ? -19.169 0.056 10.270 1.00 84.94 215 GLU A CA 1
ATOM 1775 C C . GLU A 1 215 ? -17.818 0.393 10.923 1.00 84.94 215 GLU A C 1
ATOM 1777 O O . GLU A 1 215 ? -16.855 0.702 10.217 1.00 84.94 215 GLU A O 1
ATOM 1782 N N . ILE A 1 216 ? -17.717 0.288 12.252 1.00 78.75 216 ILE A N 1
ATOM 1783 C CA . ILE A 1 216 ? -16.465 0.489 12.997 1.00 78.75 216 ILE A CA 1
ATOM 1784 C C . ILE A 1 216 ? -15.425 -0.554 12.582 1.00 78.75 216 ILE A C 1
ATOM 1786 O O . ILE A 1 216 ? -14.284 -0.188 12.296 1.00 78.75 216 ILE A O 1
ATOM 1790 N N . ASP A 1 217 ? -15.812 -1.825 12.495 1.00 77.69 217 ASP A N 1
ATOM 1791 C CA . ASP A 1 217 ? -14.919 -2.905 12.075 1.00 77.69 217 ASP A CA 1
ATOM 1792 C C . ASP A 1 217 ? -14.472 -2.724 10.626 1.00 77.69 217 ASP A C 1
ATOM 1794 O O . ASP A 1 217 ? -13.311 -2.956 10.311 1.00 77.69 217 ASP A O 1
ATOM 1798 N N . THR A 1 218 ? -15.332 -2.203 9.750 1.00 80.56 218 THR A N 1
ATOM 1799 C CA . THR A 1 218 ? -14.963 -1.849 8.371 1.00 80.56 218 THR A CA 1
ATOM 1800 C C . THR A 1 218 ? -13.974 -0.681 8.331 1.00 80.56 218 THR A C 1
ATOM 1802 O O . THR A 1 218 ? -13.076 -0.660 7.493 1.00 80.56 218 THR A O 1
ATOM 1805 N N . ILE A 1 219 ? -14.090 0.295 9.237 1.00 75.50 219 ILE A N 1
ATOM 1806 C CA . ILE A 1 219 ? -13.108 1.385 9.371 1.00 75.50 219 ILE A CA 1
ATOM 1807 C C . ILE A 1 219 ? -11.762 0.847 9.889 1.00 75.50 219 ILE A C 1
ATOM 1809 O O . ILE A 1 219 ? -10.720 1.351 9.471 1.00 75.50 219 ILE A O 1
ATOM 1813 N N . MET A 1 220 ? -11.767 -0.182 10.748 1.00 64.19 220 MET A N 1
ATOM 1814 C CA . MET A 1 220 ? -10.547 -0.820 11.267 1.00 64.19 220 MET A CA 1
ATOM 1815 C C . MET A 1 220 ? -9.910 -1.828 10.298 1.00 64.19 220 MET A C 1
ATOM 1817 O O . MET A 1 220 ? -8.689 -1.942 10.272 1.00 64.19 220 MET A O 1
ATOM 1821 N N . ASN A 1 221 ? -10.722 -2.526 9.500 1.00 61.41 221 ASN A N 1
ATOM 1822 C CA . ASN A 1 221 ? -10.311 -3.618 8.612 1.00 61.41 221 ASN A CA 1
ATOM 1823 C C . ASN A 1 221 ? -10.308 -3.234 7.129 1.00 61.41 221 ASN A C 1
ATOM 1825 O O . ASN A 1 221 ? -10.080 -4.098 6.282 1.00 61.41 221 ASN A O 1
ATOM 1829 N N . LYS A 1 222 ? -10.570 -1.966 6.781 1.00 51.47 222 LYS A N 1
ATOM 1830 C CA . LYS A 1 222 ? -10.367 -1.492 5.409 1.00 51.47 222 LYS A CA 1
ATOM 1831 C C . LYS A 1 222 ? -8.914 -1.798 5.032 1.00 51.47 222 LYS A C 1
ATOM 1833 O O . LYS A 1 222 ? -8.029 -1.291 5.728 1.00 51.47 222 LYS A O 1
ATOM 1838 N N . PRO A 1 223 ? -8.665 -2.615 3.990 1.00 37.59 223 PRO A N 1
ATOM 1839 C CA . PRO A 1 223 ? -7.304 -2.885 3.558 1.00 37.59 223 PRO A CA 1
ATOM 1840 C C . PRO A 1 223 ? -6.631 -1.539 3.280 1.00 37.59 223 PRO A C 1
ATOM 1842 O O . PRO A 1 223 ? -7.198 -0.692 2.582 1.00 37.59 223 PRO A O 1
ATOM 1845 N N . GLN A 1 224 ? -5.503 -1.320 3.959 1.00 47.25 224 GLN A N 1
ATOM 1846 C CA . GLN A 1 224 ? -4.618 -0.180 3.741 1.00 47.25 224 GLN A CA 1
ATOM 1847 C C . GLN A 1 224 ? -3.858 -0.374 2.436 1.00 47.25 224 GLN A C 1
ATOM 1849 O O . GLN A 1 224 ? -3.337 -1.494 2.228 1.00 47.25 224 GLN A O 1
#

Sequence (224 aa):
MKTDKELYKIFSAYPNYLFKCASIRKKTTYTMQSVTLKEFERRTDGLLAPKDPKAPTYITEFQAQKDANIYHRLAMEMAAVFKPLFEKDLNALKNNAYHWYQKIAKSRLPKDAKEHIQKAFISWLTARLRDLPYQEVINMIASLPDFETTQFYKDIVEVGEKRGEKRGEKKGEKSIIVKEINRFEKMKKKGDINEILFKKLCDPLQKELDKLTAEIDTIMNKPQ

Radius of gyration: 27.72 Å; chains: 1; bounding box: 67×37×77 Å

Secondary structure (DSSP, 8-state):
--SHHHHHHHHHH-THHHHHHTT---SS-EEEE--EEGGGTEE-SEEEEESSTTSPPEEE---SS--TTHHHHHHHHHHHHTHHHH---HHHHHHHHHHHHHHHHTSSS-HHHHHHHHHHHHHHHHHH-TTS-HHHHHHHH---TTGGGSHHHHHHHHHHHHHHHHHHHHHHHHHHHHHHHHHHHHHHHHTSS-HHHHHHHHHHHHHHHHHHHHHHHHHHHS--

pLDDT: mean 76.97, std 12.22, range [37.59, 93.25]

Foldseek 3Di:
DVCLVVVLVVCQVPVPVVCVVVVHDDPAQWHWDWDQPPLQSDIFSTWTHGPDPVGDIDTDHDDPDPDVCPVVLVVLLVVLLCCLVPPPDLVCCLQCLQVSLVSLVPGPDDPSSSLSSNLSSLLSNCVSPVVDDSVVSCVSNDPDPCPCVDPSVVVVVVVVVVLVVVLVVLVVVLVVLVVVLVVLVVCVVVVVDDPVVNCVVNVVSVVVNVVSVVVSVCSVPVRD